Protein AF-A0A7C5RUT9-F1 (afdb_monomer)

Nearest PDB structures (foldseek):
  1d2g-assembly1_A  TM=2.887E-01  e=7.238E-03  Rattus norvegicus
  8rj3-assembly1_H  TM=4.513E-01  e=3.775E-01  Homo sapiens
  4rh8-assembly4_D  TM=3.626E-01  e=2.663E-01  Escherichia coli K-12
  3d6l-assembly1_A  TM=4.581E-01  e=1.140E+00  Campylobacter jejuni
  8y3t-assembly1_B  TM=3.644E-01  e=1.438E+00  Emesvirus zinderi

Mean predicted aligned error: 13.24 Å

pLDDT: mean 73.99, std 18.68, range [24.58, 92.62]

Secondary structure (DSSP, 8-state):
-------------------SSS-------PPPBTEEE---EEEE-TTS-GGGHHHHHHHHHHHHHHHHTTPPPPTT--GGGTEEEE---EEEEETTEEEEE--EEEEHHHHHHHHHHSS-----EE-S-TTTHHHHHHHHHHTT--EEEEEEEEEE--TTS-EEEEEEEEEEE-SSS-EEEEEEEEEEESSS--HHHHHHHHHHHHHHTTPPP-EEEEEEEEEES-HHHHHHHHHHHHTBTTEEEEEEEEEEEEETTEEEEEEEEEEETTS-HHHHHHHHHHHHHHHS-----

Solvent-accessible surface area (backbone atoms only — not comparable to full-atom values): 16988 Å² total; per-residue (Å²): 139,85,87,84,87,85,87,87,88,82,88,90,67,66,72,57,58,34,44,78,72,92,41,63,52,83,87,62,94,64,78,56,35,36,39,36,21,39,46,39,67,50,73,37,51,83,83,53,60,73,90,48,49,64,61,52,50,44,43,55,48,50,40,48,60,31,44,64,63,76,38,72,68,68,83,91,68,65,38,80,82,35,45,78,42,76,44,80,71,44,76,44,86,51,97,82,20,38,35,36,29,38,45,31,36,30,34,41,34,49,47,55,45,22,79,69,68,82,42,80,78,71,76,77,45,74,44,82,38,83,92,53,39,66,52,54,48,53,48,44,56,44,48,67,44,50,31,57,32,56,40,48,75,47,80,44,85,40,98,87,53,51,30,37,42,38,40,44,40,36,33,42,32,47,85,92,59,66,48,69,52,74,51,75,53,76,49,78,35,67,87,59,84,64,59,68,59,56,43,53,55,53,44,54,52,50,54,73,71,68,59,64,66,47,47,44,78,43,79,48,77,46,71,31,64,38,72,71,50,53,52,52,50,51,52,59,52,47,44,23,29,57,28,81,43,65,44,76,79,42,80,43,75,74,53,100,60,31,28,41,39,33,33,41,36,34,26,46,56,82,48,57,70,66,65,52,51,53,47,52,52,54,54,44,64,74,69,36,79,87,82,73,130

Radius of gyration: 23.66 Å; Cα contacts (8 Å, |Δi|>4): 492; chains: 1; bounding box: 76×49×54 Å

Sequence (293 aa):
MERRRIIISLIFCLVFFISGYEVNAYQTKIHPEDVETYEFSLTFPLDFPSQKVLSTASKSILDRALQSIGLSPVKDLDPEDFVQRISIKRRELKPDGIEYTFASSLNMKKLIFFVSTGEKMYSVNVSNCSFVSPIITRVLLEYTVSADVSCYITYIEEISGISTLKLDLSGSLGSKSKSRFRFKKTYYFFSFMPYEQIYADFLSYFESLGYKKIFKVFEQTFELDSYKKVIALLDSLSTKSYFYFVIPFEVLKKDDNSYILKVLLFAFSIIKDEDISDLIQKEIRKFGKSTSE

Foldseek 3Di:
DDDDDDDDADDDEEDEFADDPVGDHDPDLDFAFQKYDYFYKDFDAAPPDPVCPQQVVLLVVLQVLQVSLVHGRDPPDRSVLFWPDKAWPDWDQDPRHIMTTMDIITRSLQSLLCVLPVDGQDDDDAPDDVPLCVLLVVLCVQLRWPWPKDKDWDWDDDPVQKIKIWIWIWTFTDDPDRDIDIDTDMDIDRPDDPNVVVNVVSNVRVVVVVRDRQWDKDKDKAKAQDPVLVNVLLNRLCRGSQFVDKAFPDWDDPDPGIIITIIITIGGPSGDPVSVVVVNVVSNPVGPDPPDD

Structure (mmCIF, N/CA/C/O backbone):
data_AF-A0A7C5RUT9-F1
#
_entry.id   AF-A0A7C5RUT9-F1
#
loop_
_atom_site.group_PDB
_atom_site.id
_atom_site.type_symbol
_atom_site.label_atom_id
_atom_site.label_alt_id
_atom_site.label_comp_id
_atom_site.label_asym_id
_atom_site.label_entity_id
_atom_site.label_seq_id
_atom_site.pdbx_PDB_ins_code
_atom_site.Cartn_x
_atom_site.Cartn_y
_atom_site.Cartn_z
_atom_site.occupancy
_atom_site.B_iso_or_equiv
_atom_site.auth_seq_id
_atom_site.auth_comp_id
_atom_site.auth_asym_id
_atom_site.auth_atom_id
_atom_site.pdbx_PDB_model_num
ATOM 1 N N . MET A 1 1 ? -14.482 16.476 30.462 1.00 32.34 1 MET A N 1
ATOM 2 C CA . MET A 1 1 ? -13.769 15.389 29.755 1.00 32.34 1 MET A CA 1
ATOM 3 C C . MET A 1 1 ? -13.342 15.898 28.387 1.00 32.34 1 MET A C 1
ATOM 5 O O . MET A 1 1 ? -14.158 15.896 27.477 1.00 32.34 1 MET A O 1
ATOM 9 N N . GLU A 1 2 ? -12.100 16.350 28.232 1.00 26.55 2 GLU A N 1
ATOM 10 C CA . GLU A 1 2 ? -11.548 16.691 26.913 1.00 26.55 2 GLU A CA 1
ATOM 11 C C . GLU A 1 2 ? -10.729 15.510 26.377 1.00 26.55 2 GLU A C 1
ATOM 13 O O . GLU A 1 2 ? -9.798 15.049 27.036 1.00 26.55 2 GLU A O 1
ATOM 18 N N . ARG A 1 3 ? -11.051 15.014 25.175 1.00 28.47 3 ARG A N 1
ATOM 19 C CA . ARG A 1 3 ? -10.215 14.033 24.464 1.00 28.47 3 ARG A CA 1
ATOM 20 C C . ARG A 1 3 ? -9.244 14.774 23.543 1.00 28.47 3 ARG A C 1
ATOM 22 O O . ARG A 1 3 ? -9.636 15.192 22.457 1.00 28.47 3 ARG A O 1
ATOM 29 N N . ARG A 1 4 ? -7.971 14.887 23.930 1.00 26.27 4 ARG A N 1
ATOM 30 C CA . ARG A 1 4 ? -6.900 15.309 23.010 1.00 26.27 4 ARG A CA 1
ATOM 31 C C . ARG A 1 4 ? -6.384 14.091 22.238 1.00 26.27 4 ARG A C 1
ATOM 33 O O . ARG A 1 4 ? -5.852 13.165 22.842 1.00 26.27 4 ARG A O 1
ATOM 40 N N . ARG A 1 5 ? -6.550 14.089 20.912 1.00 26.38 5 ARG A N 1
ATOM 41 C CA . ARG A 1 5 ? -5.861 13.161 19.997 1.00 26.38 5 ARG A CA 1
ATOM 42 C C . ARG A 1 5 ? -4.490 13.750 19.652 1.00 26.38 5 ARG A C 1
ATOM 44 O O . ARG A 1 5 ? -4.409 14.937 19.351 1.00 26.38 5 ARG A O 1
ATOM 51 N N . ILE A 1 6 ? -3.443 12.929 19.671 1.00 25.23 6 ILE A N 1
ATOM 52 C CA . ILE A 1 6 ? -2.097 13.274 19.191 1.00 25.23 6 ILE A CA 1
ATOM 53 C C . ILE A 1 6 ? -1.679 12.176 18.208 1.00 25.23 6 ILE A C 1
ATOM 55 O O . ILE A 1 6 ? -1.904 10.999 18.482 1.00 25.23 6 ILE A O 1
ATOM 59 N N . ILE A 1 7 ? -1.113 12.569 17.066 1.00 25.03 7 ILE A N 1
ATOM 60 C CA . ILE A 1 7 ? -0.614 11.680 16.008 1.00 25.03 7 ILE A CA 1
ATOM 61 C C . ILE A 1 7 ? 0.831 12.092 15.719 1.00 25.03 7 ILE A C 1
ATOM 63 O O . ILE A 1 7 ? 1.072 13.258 15.412 1.00 25.03 7 ILE A O 1
ATOM 67 N N . ILE A 1 8 ? 1.774 11.154 15.822 1.00 25.12 8 ILE A N 1
ATOM 68 C CA . ILE A 1 8 ? 3.177 11.290 15.400 1.00 25.12 8 ILE A CA 1
ATOM 69 C C . ILE A 1 8 ? 3.618 9.908 14.899 1.00 25.12 8 ILE A C 1
ATOM 71 O O . ILE A 1 8 ? 3.382 8.932 15.600 1.00 25.12 8 ILE A O 1
ATOM 75 N N . SER A 1 9 ? 4.271 9.832 13.736 1.00 27.62 9 SER A N 1
ATOM 76 C CA . SER A 1 9 ? 4.809 8.588 13.152 1.00 27.62 9 SER A CA 1
ATOM 77 C C . SER A 1 9 ? 6.247 8.804 12.674 1.00 27.62 9 SER A C 1
ATOM 79 O O . SER A 1 9 ? 6.543 9.887 12.162 1.00 27.62 9 SER A O 1
ATOM 81 N N . LEU A 1 10 ? 7.140 7.806 12.805 1.00 26.97 10 LEU A N 1
ATOM 82 C CA . LEU A 1 10 ? 8.514 7.903 12.272 1.00 26.97 10 LEU A CA 1
ATOM 83 C C . LEU A 1 10 ? 9.279 6.551 12.114 1.00 26.97 10 LEU A C 1
ATOM 85 O O . LEU A 1 10 ? 9.727 5.995 13.105 1.00 26.97 10 LEU A O 1
ATOM 89 N N . ILE A 1 11 ? 9.477 6.126 10.849 1.00 32.59 11 ILE A N 1
ATOM 90 C CA . ILE A 1 11 ? 10.692 5.576 10.157 1.00 32.59 11 ILE A CA 1
ATOM 91 C C . ILE A 1 11 ? 11.498 4.361 10.739 1.00 32.59 11 ILE A C 1
ATOM 93 O O . ILE A 1 11 ? 11.652 4.212 11.942 1.00 32.59 11 ILE A O 1
ATOM 97 N N . PHE A 1 12 ? 12.163 3.621 9.817 1.00 25.88 12 PHE A N 1
ATOM 98 C CA . PHE A 1 12 ? 13.297 2.650 9.936 1.00 25.88 12 PHE A CA 1
ATOM 99 C C . PHE A 1 12 ? 12.916 1.153 10.131 1.00 25.88 12 PHE A C 1
ATOM 101 O O . PHE A 1 12 ? 11.893 0.878 10.738 1.00 25.88 12 PHE A O 1
ATOM 108 N N . CYS A 1 13 ? 13.691 0.114 9.740 1.00 24.58 13 CYS A N 1
ATOM 109 C CA . CYS A 1 13 ? 14.681 -0.146 8.657 1.00 24.58 13 CYS A CA 1
ATOM 110 C C . CYS A 1 13 ? 15.451 -1.478 8.916 1.00 24.58 13 CYS A C 1
ATOM 112 O O . CYS A 1 13 ? 15.726 -1.787 10.069 1.00 24.58 13 CYS A O 1
ATOM 114 N N . LEU A 1 14 ? 16.011 -2.085 7.857 1.00 26.00 14 LEU A N 1
ATOM 115 C CA . LEU A 1 14 ? 17.234 -2.941 7.819 1.00 26.00 14 LEU A CA 1
ATOM 116 C C . LEU A 1 14 ? 17.244 -4.412 8.364 1.00 26.00 14 LEU A C 1
ATOM 118 O O . LEU A 1 14 ? 16.875 -4.635 9.505 1.00 26.00 14 LEU A O 1
ATOM 122 N N . VAL A 1 15 ? 17.864 -5.347 7.588 1.00 28.61 15 VAL A N 1
ATOM 123 C CA . VAL A 1 15 ? 18.331 -6.764 7.864 1.00 28.61 15 VAL A CA 1
ATOM 124 C C . VAL A 1 15 ? 17.480 -7.943 7.294 1.00 28.61 15 VAL A C 1
ATOM 126 O O . VAL A 1 15 ? 16.288 -7.940 7.568 1.00 28.61 15 VAL A O 1
ATOM 129 N N . PHE A 1 16 ? 17.955 -9.037 6.621 1.00 30.59 16 PHE A N 1
ATOM 130 C CA . PHE A 1 16 ? 19.137 -9.421 5.756 1.00 30.59 16 PHE A CA 1
ATOM 131 C C . PHE A 1 16 ? 18.900 -10.802 5.001 1.00 30.59 16 PHE A C 1
ATOM 133 O O . PHE A 1 16 ? 18.021 -11.541 5.441 1.00 30.59 16 PHE A O 1
ATOM 140 N N . PHE A 1 17 ? 19.646 -11.202 3.923 1.00 31.64 17 PHE A N 1
ATOM 141 C CA . PHE A 1 17 ? 19.526 -12.522 3.212 1.00 31.64 17 PHE A CA 1
ATOM 142 C C . PHE A 1 17 ? 20.334 -13.711 3.830 1.00 31.64 17 PHE A C 1
ATOM 144 O O . PHE A 1 17 ? 20.909 -13.601 4.908 1.00 31.64 17 PHE A O 1
ATOM 151 N N . ILE A 1 18 ? 20.399 -14.911 3.238 1.00 32.28 18 ILE A N 1
ATOM 152 C CA . ILE A 1 18 ? 21.235 -14.989 2.043 1.00 32.28 18 ILE A CA 1
ATOM 153 C C . ILE A 1 18 ? 20.609 -15.800 0.814 1.00 32.28 18 ILE A C 1
ATOM 155 O O . ILE A 1 18 ? 20.181 -15.159 -0.132 1.00 32.28 18 ILE A O 1
ATOM 159 N N . SER A 1 19 ? 20.417 -17.130 0.764 1.00 27.83 19 SER A N 1
ATOM 160 C CA . SER A 1 19 ? 20.204 -18.058 -0.421 1.00 27.83 19 SER A CA 1
ATOM 161 C C . SER A 1 19 ? 19.720 -17.660 -1.833 1.00 27.83 19 SER A C 1
ATOM 163 O O . SER A 1 19 ? 18.935 -16.750 -2.066 1.00 27.83 19 SER A O 1
ATOM 165 N N . GLY A 1 20 ? 20.291 -18.388 -2.810 1.00 24.62 20 GLY A N 1
ATOM 166 C CA . GLY A 1 20 ? 20.328 -18.119 -4.253 1.00 24.62 20 GLY A CA 1
ATOM 167 C C . GLY A 1 20 ? 21.768 -17.760 -4.648 1.00 24.62 20 GLY A C 1
ATOM 168 O O . GLY A 1 20 ? 22.182 -16.641 -4.361 1.00 24.62 20 GLY A O 1
ATOM 169 N N . TYR A 1 21 ? 22.519 -18.693 -5.264 1.00 35.88 21 TYR A N 1
ATOM 170 C CA . TYR A 1 21 ? 23.919 -19.038 -4.881 1.00 35.88 21 TYR A CA 1
ATOM 171 C C . TYR A 1 21 ? 23.967 -19.673 -3.468 1.00 35.88 21 TYR A C 1
ATOM 173 O O . TYR A 1 21 ? 22.926 -19.717 -2.815 1.00 35.88 21 TYR A O 1
ATOM 181 N N . GLU A 1 22 ? 25.135 -20.136 -2.979 1.00 26.50 22 GLU A N 1
ATOM 182 C CA . GLU A 1 22 ? 25.301 -20.632 -1.578 1.00 26.50 22 GLU A CA 1
ATOM 183 C C . GLU A 1 22 ? 25.616 -19.565 -0.515 1.00 26.50 22 GLU A C 1
ATOM 185 O O . GLU A 1 22 ? 25.978 -19.758 0.636 1.00 26.50 22 GLU A O 1
ATOM 190 N N . VAL A 1 23 ? 25.288 -18.364 -0.878 1.00 33.94 23 VAL A N 1
ATOM 191 C CA . VAL A 1 23 ? 24.304 -17.576 -0.152 1.00 33.94 23 VAL A CA 1
ATOM 192 C C . VAL A 1 23 ? 23.259 -18.531 0.600 1.00 33.94 23 VAL A C 1
ATOM 194 O O . VAL A 1 23 ? 22.845 -19.543 0.049 1.00 33.94 23 VAL A O 1
ATOM 197 N N . ASN A 1 24 ? 22.827 -18.310 1.871 1.00 27.38 24 ASN A N 1
ATOM 198 C CA . ASN A 1 24 ? 22.015 -19.242 2.739 1.00 27.38 24 ASN A CA 1
ATOM 199 C C . ASN A 1 24 ? 20.800 -18.574 3.473 1.00 27.38 24 ASN A C 1
ATOM 201 O O . ASN A 1 24 ? 20.993 -17.865 4.453 1.00 27.38 24 ASN A O 1
ATOM 205 N N . ALA A 1 25 ? 19.544 -18.734 3.023 1.00 32.62 25 ALA A N 1
ATOM 206 C CA . ALA A 1 25 ? 18.362 -18.101 3.636 1.00 32.62 25 ALA A CA 1
ATOM 207 C C . ALA A 1 25 ? 17.379 -19.153 4.137 1.00 32.62 25 ALA A C 1
ATOM 209 O O . ALA A 1 25 ? 16.844 -19.964 3.379 1.00 32.62 25 ALA A O 1
ATOM 210 N N . TYR A 1 26 ? 17.091 -19.066 5.428 1.00 29.56 26 TYR A N 1
ATOM 211 C CA . TYR A 1 26 ? 15.950 -19.719 6.037 1.00 29.56 26 TYR A CA 1
ATOM 212 C C . TYR A 1 26 ? 14.670 -19.110 5.454 1.00 29.56 26 TYR A C 1
ATOM 214 O O . TYR A 1 26 ? 14.340 -17.962 5.759 1.00 29.56 26 TYR A O 1
ATOM 222 N N . GLN A 1 27 ? 13.928 -19.877 4.648 1.00 33.00 27 GLN A N 1
ATOM 223 C CA . GLN A 1 27 ? 12.564 -19.523 4.243 1.00 33.00 27 GLN A CA 1
ATOM 224 C C . GLN A 1 27 ? 11.608 -19.637 5.440 1.00 33.00 27 GLN A C 1
ATOM 226 O O . GLN A 1 27 ? 10.801 -20.554 5.561 1.00 33.00 27 GLN A O 1
ATOM 231 N N . THR A 1 28 ? 11.692 -18.659 6.335 1.00 35.38 28 THR A N 1
ATOM 232 C CA . THR A 1 28 ? 10.517 -18.213 7.087 1.00 35.38 28 THR A CA 1
ATOM 233 C C . THR A 1 28 ? 9.640 -17.376 6.150 1.00 35.38 28 THR A C 1
ATOM 235 O O . THR A 1 28 ? 10.153 -16.787 5.198 1.00 35.38 28 THR A O 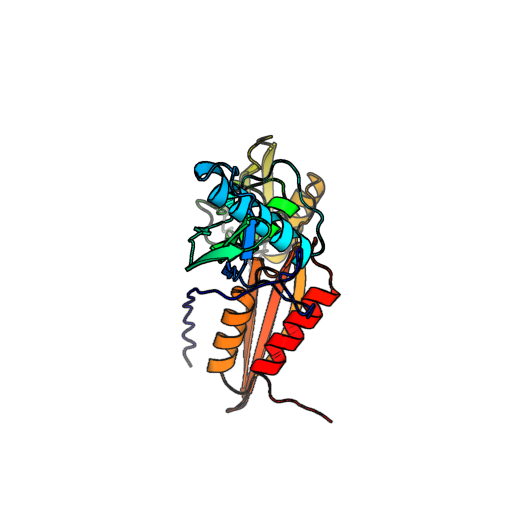1
ATOM 238 N N . LYS A 1 29 ? 8.324 -17.284 6.400 1.00 46.50 29 LYS A N 1
ATOM 239 C CA . LYS A 1 29 ? 7.508 -16.221 5.783 1.00 46.50 29 LYS A CA 1
ATOM 240 C C . LYS A 1 29 ? 8.054 -14.874 6.271 1.00 46.50 29 LYS A C 1
ATOM 242 O O . LYS A 1 29 ? 7.802 -14.469 7.410 1.00 46.50 29 LYS A O 1
ATOM 247 N N . ILE A 1 30 ? 8.844 -14.208 5.432 1.00 52.16 30 ILE A N 1
ATOM 248 C CA . ILE A 1 30 ? 9.327 -12.854 5.693 1.00 52.16 30 ILE A CA 1
ATOM 249 C C . ILE A 1 30 ? 8.241 -11.896 5.213 1.00 52.16 30 ILE A C 1
ATOM 251 O O . ILE A 1 30 ? 7.895 -11.869 4.037 1.00 52.16 30 ILE A O 1
ATOM 255 N N . HIS A 1 31 ? 7.683 -11.129 6.145 1.00 63.94 31 HIS A N 1
ATOM 256 C CA . HIS A 1 31 ? 6.771 -10.042 5.817 1.00 63.94 31 HIS A CA 1
ATOM 257 C C . HIS A 1 31 ? 7.607 -8.771 5.621 1.00 63.94 31 HIS A C 1
ATOM 259 O O . HIS A 1 31 ? 8.320 -8.406 6.560 1.00 63.94 31 HIS A O 1
ATOM 265 N N . PRO A 1 32 ? 7.541 -8.092 4.464 1.00 64.00 32 PRO A N 1
ATOM 266 C CA . PRO A 1 32 ? 8.399 -6.947 4.198 1.00 64.00 32 PRO A CA 1
ATOM 267 C C . PRO A 1 32 ? 7.991 -5.724 5.033 1.00 64.00 32 PRO A C 1
ATOM 269 O O . PRO A 1 32 ? 6.834 -5.291 5.019 1.00 64.00 32 PRO A O 1
ATOM 272 N N . GLU A 1 33 ? 8.957 -5.131 5.730 1.00 70.12 33 GLU A N 1
ATOM 273 C CA . GLU A 1 33 ? 8.856 -3.785 6.316 1.00 70.12 33 GLU A CA 1
ATOM 274 C C . GLU A 1 33 ? 8.936 -2.719 5.201 1.00 70.12 33 GLU A C 1
ATOM 276 O O . GLU A 1 33 ? 9.349 -3.021 4.082 1.00 70.12 33 GLU A O 1
ATOM 281 N N . ASP A 1 34 ? 8.554 -1.468 5.467 1.00 64.44 34 ASP A N 1
ATOM 282 C CA . ASP A 1 34 ? 8.577 -0.358 4.490 1.00 64.44 34 ASP A CA 1
ATOM 283 C C . ASP A 1 34 ? 9.958 -0.126 3.863 1.00 64.44 34 ASP A C 1
ATOM 285 O O . ASP A 1 34 ? 10.067 0.197 2.676 1.00 64.44 34 ASP A O 1
ATOM 289 N N . VAL A 1 35 ? 11.013 -0.320 4.661 1.00 64.81 35 VAL A N 1
ATOM 290 C CA . VAL A 1 35 ? 12.409 -0.326 4.216 1.00 64.81 35 VAL A CA 1
ATOM 291 C C . VAL A 1 35 ? 13.090 -1.605 4.704 1.00 64.81 35 VAL A C 1
ATOM 293 O O . VAL A 1 35 ? 13.680 -1.650 5.787 1.00 64.81 35 VAL A O 1
ATOM 296 N N . GLU A 1 36 ? 13.012 -2.650 3.887 1.00 71.25 36 GLU A N 1
ATOM 297 C CA . GLU A 1 36 ? 13.695 -3.929 4.105 1.00 71.25 36 GLU A CA 1
ATOM 298 C C . GLU A 1 36 ? 15.082 -3.916 3.433 1.00 71.25 36 GLU A C 1
ATOM 300 O O . GLU A 1 36 ? 15.295 -3.195 2.448 1.00 71.25 36 GLU A O 1
ATOM 305 N N . THR A 1 37 ? 16.081 -4.616 3.998 1.00 77.62 37 THR A N 1
ATOM 306 C CA . THR A 1 37 ? 17.480 -4.435 3.564 1.00 77.62 37 THR A CA 1
ATOM 307 C C . THR A 1 37 ? 18.397 -5.667 3.644 1.00 77.62 37 THR A C 1
ATOM 309 O O . THR A 1 37 ? 18.149 -6.617 4.369 1.00 77.62 37 THR A O 1
ATOM 312 N N . TYR A 1 38 ? 19.542 -5.517 2.956 1.00 78.19 38 TYR A N 1
ATOM 313 C CA . TYR A 1 38 ? 20.308 -6.492 2.168 1.00 78.19 38 TYR A CA 1
ATOM 314 C C . TYR A 1 38 ? 20.977 -7.708 2.843 1.00 78.19 38 TYR A C 1
ATOM 316 O O . TYR A 1 38 ? 20.380 -8.768 2.892 1.00 78.19 38 TYR A O 1
ATOM 324 N N . GLU A 1 39 ? 22.256 -7.617 3.261 1.00 82.69 39 GLU A N 1
ATOM 325 C CA . GLU A 1 39 ? 22.993 -8.773 3.835 1.00 82.69 39 GLU A CA 1
ATOM 326 C C . GLU A 1 39 ? 23.371 -9.831 2.794 1.00 82.69 39 GLU A C 1
ATOM 328 O O . GLU A 1 39 ? 22.875 -10.952 2.883 1.00 82.69 39 GLU A O 1
ATOM 333 N N . PHE A 1 40 ? 24.180 -9.491 1.781 1.00 82.44 40 PHE A N 1
ATOM 334 C CA . PHE A 1 40 ? 24.404 -10.403 0.663 1.00 82.44 40 PHE A CA 1
ATOM 335 C C . PHE A 1 40 ? 25.781 -10.457 0.052 1.00 82.44 40 PHE A C 1
ATOM 337 O O . PHE A 1 40 ? 26.330 -9.431 -0.318 1.00 82.44 40 PHE A O 1
ATOM 344 N N . SER A 1 41 ? 26.259 -11.677 -0.166 1.00 86.00 41 SER A N 1
ATOM 345 C CA . SER A 1 41 ? 27.396 -11.980 -1.021 1.00 86.00 41 SER A CA 1
ATOM 346 C C . SER A 1 41 ? 26.951 -12.206 -2.465 1.00 86.00 41 SER A C 1
ATOM 348 O O . SER A 1 41 ? 25.951 -12.876 -2.715 1.00 86.00 41 SER A O 1
ATOM 350 N N . LEU A 1 42 ? 27.723 -11.695 -3.422 1.00 86.94 42 LEU A N 1
ATOM 351 C CA . LEU A 1 42 ? 27.736 -12.179 -4.805 1.00 86.94 42 LEU A CA 1
ATOM 352 C C . LEU A 1 42 ? 29.185 -12.434 -5.215 1.00 86.94 42 LEU A C 1
ATOM 354 O O . LEU A 1 42 ? 30.051 -11.588 -4.980 1.00 86.94 42 LEU A O 1
ATOM 358 N N . THR A 1 43 ? 29.432 -13.578 -5.849 1.00 90.56 43 THR A N 1
ATOM 359 C CA . THR A 1 43 ? 30.742 -13.930 -6.407 1.00 90.56 43 THR A CA 1
ATOM 360 C C . THR A 1 43 ? 30.770 -13.588 -7.888 1.00 90.56 43 THR A C 1
ATOM 362 O O . THR A 1 43 ? 29.927 -14.055 -8.655 1.00 90.56 43 THR A O 1
ATOM 365 N N . PHE A 1 44 ? 31.739 -12.767 -8.283 1.00 89.31 44 PHE A N 1
ATOM 366 C CA . PHE A 1 44 ? 31.948 -12.329 -9.659 1.00 89.31 44 PHE A CA 1
ATOM 367 C C . PHE A 1 44 ? 33.277 -12.881 -10.196 1.00 89.31 44 PHE A C 1
ATOM 369 O O . PHE A 1 44 ? 34.264 -12.848 -9.458 1.00 89.31 44 PHE A O 1
ATOM 376 N N . PRO A 1 45 ? 33.349 -13.322 -11.464 1.00 90.94 45 PRO A N 1
ATOM 377 C CA . PRO A 1 45 ? 34.608 -13.684 -12.116 1.00 90.94 45 PRO A CA 1
ATOM 378 C C . PRO A 1 45 ? 35.686 -12.591 -12.013 1.00 90.94 45 PRO A C 1
ATOM 380 O O . PRO A 1 45 ? 35.374 -11.404 -11.904 1.00 90.94 45 PRO A O 1
ATOM 383 N N . LEU A 1 46 ? 36.965 -12.977 -12.068 1.00 86.88 46 LEU A N 1
ATOM 384 C CA . LEU A 1 46 ? 38.099 -12.044 -11.941 1.00 86.88 46 LEU A CA 1
ATOM 385 C C . LEU A 1 46 ? 38.157 -10.982 -13.052 1.00 86.88 46 LEU A C 1
ATOM 387 O O . LEU A 1 46 ? 38.666 -9.886 -12.826 1.00 86.88 46 LEU A O 1
ATOM 391 N N . ASP A 1 47 ? 37.630 -11.304 -14.230 1.00 90.38 47 ASP A N 1
ATOM 392 C CA . ASP A 1 47 ? 37.505 -10.439 -15.404 1.00 90.38 47 ASP A CA 1
ATOM 393 C C . ASP A 1 47 ? 36.196 -9.623 -15.426 1.00 90.38 47 ASP A C 1
ATOM 395 O O . ASP A 1 47 ? 35.969 -8.829 -16.343 1.00 90.38 47 ASP A O 1
ATOM 399 N N . PHE A 1 48 ? 35.327 -9.775 -14.418 1.00 88.19 48 PHE A N 1
ATOM 400 C CA . PHE A 1 48 ? 34.049 -9.073 -14.378 1.00 88.19 48 PHE A CA 1
ATOM 401 C C . PHE A 1 48 ? 34.242 -7.546 -14.246 1.00 88.19 48 PHE A C 1
ATOM 403 O O . PHE A 1 48 ? 34.929 -7.089 -13.326 1.00 88.19 48 PHE A O 1
ATOM 410 N N . PRO A 1 49 ? 33.605 -6.715 -15.100 1.00 89.31 49 PRO A N 1
ATOM 411 C CA . PRO A 1 49 ? 33.797 -5.266 -15.066 1.00 89.31 49 PRO A CA 1
ATOM 412 C C . PRO A 1 49 ? 33.380 -4.649 -13.726 1.00 89.31 49 PRO A C 1
ATOM 414 O O . PRO A 1 49 ? 32.205 -4.688 -13.351 1.00 89.31 49 PRO A O 1
ATOM 417 N N . SER A 1 50 ? 34.323 -4.017 -13.024 1.00 82.81 50 SER A N 1
ATOM 418 C CA . SER A 1 50 ? 34.104 -3.451 -11.685 1.00 82.81 50 SER A CA 1
ATOM 419 C C . SER A 1 50 ? 32.965 -2.424 -11.648 1.00 82.81 50 SER A C 1
ATOM 421 O O . SER A 1 50 ? 32.173 -2.417 -10.706 1.00 82.81 50 SER A O 1
ATOM 423 N N . GLN A 1 51 ? 32.794 -1.631 -12.711 1.00 87.00 51 GLN A N 1
ATOM 424 C CA . GLN A 1 51 ? 31.693 -0.673 -12.847 1.00 87.00 51 GLN A CA 1
ATOM 425 C C . GLN A 1 51 ? 30.297 -1.322 -12.950 1.00 87.00 51 GLN A C 1
ATOM 427 O O . GLN A 1 51 ? 29.296 -0.640 -12.755 1.00 87.00 51 GLN A O 1
ATOM 432 N N . LYS A 1 52 ? 30.202 -2.631 -13.232 1.00 89.44 52 LYS A N 1
ATOM 433 C CA . LYS A 1 52 ? 28.932 -3.382 -13.282 1.00 89.44 52 LYS A CA 1
ATOM 434 C C . LYS A 1 52 ? 28.580 -4.087 -11.968 1.00 89.44 52 LYS A C 1
ATOM 436 O O . LYS A 1 52 ? 27.481 -4.627 -11.854 1.00 89.44 52 LYS A O 1
ATOM 441 N N . VAL A 1 53 ? 29.481 -4.107 -10.981 1.00 86.62 53 VAL A N 1
ATOM 442 C CA . VAL A 1 53 ? 29.283 -4.847 -9.720 1.00 86.62 53 VAL A CA 1
ATOM 443 C C . VAL A 1 53 ? 28.075 -4.307 -8.951 1.00 86.62 53 VAL A C 1
ATOM 445 O O . VAL A 1 53 ? 27.186 -5.076 -8.594 1.00 86.62 53 VAL A O 1
ATOM 448 N N . LEU A 1 54 ? 27.990 -2.984 -8.764 1.00 86.50 54 LEU A N 1
ATOM 449 C CA . LEU A 1 54 ? 26.884 -2.359 -8.027 1.00 86.50 54 LEU A CA 1
ATOM 450 C C . LEU A 1 54 ? 25.541 -2.477 -8.758 1.00 86.50 54 LEU A C 1
ATOM 452 O O . LEU A 1 54 ? 24.552 -2.815 -8.121 1.00 86.50 54 LEU A O 1
ATOM 456 N N . SER A 1 55 ? 25.485 -2.273 -10.078 1.00 87.62 55 SER A N 1
ATOM 457 C CA . SER A 1 55 ? 24.226 -2.395 -10.832 1.00 87.62 55 SER A CA 1
ATOM 458 C C . SER A 1 55 ? 23.715 -3.840 -10.893 1.00 87.62 55 SER A C 1
ATOM 460 O O . SER A 1 55 ? 22.513 -4.074 -10.765 1.00 87.62 55 SER A O 1
ATOM 462 N N . THR A 1 56 ? 24.616 -4.823 -10.991 1.00 89.38 56 THR A N 1
ATOM 463 C CA . THR A 1 56 ? 24.257 -6.250 -10.896 1.00 89.38 56 THR A CA 1
ATOM 464 C C . THR A 1 56 ? 23.755 -6.603 -9.495 1.00 89.38 56 THR A C 1
ATOM 466 O O . THR A 1 56 ? 22.758 -7.311 -9.360 1.00 89.38 56 THR A O 1
ATOM 469 N N . ALA A 1 57 ? 24.395 -6.067 -8.451 1.00 86.38 57 ALA A N 1
ATOM 470 C CA . ALA A 1 57 ? 23.966 -6.252 -7.071 1.00 86.38 57 ALA A CA 1
ATOM 471 C C . ALA A 1 57 ? 22.583 -5.626 -6.809 1.00 86.38 57 ALA A C 1
ATOM 473 O O . ALA A 1 57 ? 21.707 -6.313 -6.285 1.00 86.38 57 ALA A O 1
ATOM 474 N N . SER A 1 58 ? 22.345 -4.385 -7.253 1.00 87.81 58 SER A N 1
ATOM 475 C CA . SER A 1 58 ? 21.043 -3.704 -7.161 1.00 87.81 58 SER A CA 1
ATOM 476 C C . SER A 1 58 ? 19.931 -4.463 -7.891 1.00 87.81 58 SER A C 1
ATOM 478 O O . SER A 1 58 ? 18.822 -4.576 -7.371 1.00 87.81 58 SER A O 1
ATOM 480 N N . LYS A 1 59 ? 20.217 -5.043 -9.065 1.00 89.12 59 LYS A N 1
ATOM 481 C CA . LYS A 1 59 ? 19.253 -5.903 -9.763 1.00 89.12 59 LYS A CA 1
ATOM 482 C C . LYS A 1 59 ? 18.984 -7.204 -9.002 1.00 89.12 59 LYS A C 1
ATOM 484 O O . LYS A 1 59 ? 17.826 -7.566 -8.826 1.00 89.12 59 LYS A O 1
ATOM 489 N N . SER A 1 60 ? 20.028 -7.878 -8.510 1.00 87.69 60 SER A N 1
ATOM 490 C CA . SER A 1 60 ? 19.865 -9.137 -7.773 1.00 87.69 60 SER A CA 1
ATOM 491 C C . SER A 1 60 ? 18.999 -8.968 -6.527 1.00 87.69 60 SER A C 1
ATOM 493 O O . SER A 1 60 ? 18.188 -9.848 -6.244 1.00 87.69 60 SER A O 1
ATOM 495 N N . ILE A 1 61 ? 19.115 -7.843 -5.804 1.00 86.94 61 ILE A N 1
ATOM 496 C CA . ILE A 1 61 ? 18.190 -7.590 -4.698 1.00 86.94 61 ILE A CA 1
ATOM 497 C C . ILE A 1 61 ? 16.763 -7.312 -5.178 1.00 86.94 61 ILE A C 1
ATOM 499 O O . ILE A 1 61 ? 15.822 -7.862 -4.612 1.00 86.94 61 ILE A O 1
ATOM 503 N N . LEU A 1 62 ? 16.570 -6.529 -6.238 1.00 88.50 62 LEU A N 1
ATOM 504 C CA . LEU A 1 62 ? 15.225 -6.272 -6.753 1.00 88.50 62 LEU A CA 1
ATOM 505 C C . LEU A 1 62 ? 14.487 -7.572 -7.126 1.00 88.50 62 LEU A C 1
ATOM 507 O O . LEU A 1 62 ? 13.327 -7.749 -6.761 1.00 88.50 62 LEU A O 1
ATOM 511 N N . ASP A 1 63 ? 15.183 -8.517 -7.762 1.00 86.69 63 ASP A N 1
ATOM 512 C CA . ASP A 1 63 ? 14.626 -9.827 -8.118 1.00 86.69 63 ASP A CA 1
ATOM 513 C C . ASP A 1 63 ? 14.208 -10.648 -6.876 1.00 86.69 63 ASP A C 1
ATOM 515 O O . ASP A 1 63 ? 13.190 -11.339 -6.900 1.00 86.69 63 ASP A O 1
ATOM 519 N N . ARG A 1 64 ? 14.947 -10.546 -5.761 1.00 83.06 64 ARG A N 1
ATOM 520 C CA . ARG A 1 64 ? 14.642 -11.240 -4.489 1.00 83.06 64 ARG A CA 1
ATOM 521 C C . ARG A 1 64 ? 13.509 -10.578 -3.712 1.00 83.06 64 ARG A C 1
ATOM 523 O O . ARG A 1 64 ? 12.685 -11.272 -3.125 1.00 83.06 64 ARG A O 1
ATOM 530 N N . ALA A 1 65 ? 13.453 -9.251 -3.745 1.00 84.62 65 ALA A N 1
ATOM 531 C CA . ALA A 1 65 ? 12.366 -8.452 -3.194 1.00 84.62 65 ALA A CA 1
ATOM 532 C C . ALA A 1 65 ? 11.020 -8.768 -3.877 1.00 84.62 65 ALA A C 1
ATOM 534 O O . ALA A 1 65 ? 9.980 -8.768 -3.229 1.00 84.62 65 ALA A O 1
ATOM 535 N N . LEU A 1 66 ? 11.030 -9.112 -5.170 1.00 86.06 66 LEU A N 1
ATOM 536 C CA . LEU A 1 66 ? 9.851 -9.649 -5.860 1.00 86.06 66 LEU A CA 1
ATOM 537 C C . LEU A 1 66 ? 9.514 -11.080 -5.413 1.00 86.06 66 LEU A C 1
ATOM 539 O O . LEU A 1 66 ? 8.348 -11.400 -5.188 1.00 86.06 66 LEU A O 1
ATOM 543 N N . GLN A 1 67 ? 10.522 -11.937 -5.239 1.00 84.38 67 GLN A N 1
ATOM 544 C CA . GLN A 1 67 ? 10.315 -13.321 -4.803 1.00 84.38 67 GLN A CA 1
ATOM 545 C C . GLN A 1 67 ? 9.756 -13.426 -3.375 1.00 84.38 67 GLN A C 1
ATOM 547 O O . GLN A 1 67 ? 8.924 -14.299 -3.130 1.00 84.38 67 GLN A O 1
ATOM 552 N N . SER A 1 68 ? 10.145 -12.542 -2.445 1.00 79.50 68 SER A N 1
ATOM 553 C CA . SER A 1 68 ? 9.632 -12.559 -1.061 1.00 79.50 68 SER A CA 1
ATOM 554 C C . SER A 1 68 ? 8.127 -12.280 -0.975 1.00 79.50 68 SER A C 1
ATOM 556 O O . SER A 1 68 ? 7.455 -12.820 -0.100 1.00 79.50 68 SER A O 1
ATOM 558 N N . ILE A 1 69 ? 7.581 -11.526 -1.935 1.00 78.75 69 ILE A N 1
ATOM 559 C CA . ILE A 1 69 ? 6.140 -11.263 -2.096 1.00 78.75 69 ILE A CA 1
ATOM 560 C C . ILE A 1 69 ? 5.451 -12.229 -3.076 1.00 78.75 69 ILE A C 1
ATOM 562 O O . ILE A 1 69 ? 4.329 -11.982 -3.514 1.00 78.75 69 ILE A O 1
ATOM 566 N N . GLY A 1 70 ? 6.110 -13.339 -3.430 1.00 77.81 70 GLY A N 1
ATOM 567 C CA . GLY A 1 70 ? 5.553 -14.391 -4.283 1.00 77.81 70 GLY A CA 1
ATOM 568 C C . GLY A 1 70 ? 5.472 -14.047 -5.773 1.00 77.81 70 GLY A C 1
ATOM 569 O O . GLY A 1 70 ? 4.744 -14.718 -6.507 1.00 77.81 70 GLY A O 1
ATOM 570 N N . LEU A 1 71 ? 6.198 -13.024 -6.235 1.00 81.00 71 LEU A N 1
ATOM 571 C CA . LEU A 1 71 ? 6.210 -12.587 -7.630 1.00 81.00 71 LEU A CA 1
ATOM 572 C C . LEU A 1 71 ? 7.459 -13.059 -8.377 1.00 81.00 71 LEU A C 1
ATOM 574 O O . LEU A 1 71 ? 8.546 -13.220 -7.826 1.00 81.00 71 LEU A O 1
ATOM 578 N N . SER A 1 72 ? 7.294 -13.266 -9.683 1.00 79.50 72 SER A N 1
ATOM 579 C CA . SER A 1 72 ? 8.417 -13.534 -10.583 1.00 79.50 72 SER A CA 1
ATOM 580 C C . SER A 1 72 ? 9.207 -12.249 -10.873 1.00 79.50 72 SER A C 1
ATOM 582 O O . SER A 1 72 ? 8.604 -11.174 -10.903 1.00 79.50 72 SER A O 1
ATOM 584 N N . PRO A 1 73 ? 10.520 -12.343 -11.163 1.00 75.81 73 PRO A N 1
ATOM 585 C CA . PRO A 1 73 ? 11.317 -11.220 -11.650 1.00 75.81 73 PRO A CA 1
ATOM 586 C C . PRO A 1 73 ? 10.657 -10.512 -12.839 1.00 75.81 73 PRO A C 1
ATOM 588 O O . PRO A 1 73 ? 10.394 -11.122 -13.880 1.00 75.81 73 PRO A O 1
ATOM 591 N N . VAL A 1 74 ? 10.390 -9.215 -12.687 1.00 73.19 74 VAL A N 1
ATOM 592 C CA . VAL A 1 74 ? 9.776 -8.385 -13.727 1.00 73.19 74 VAL A CA 1
ATOM 593 C C . VAL A 1 74 ? 10.887 -7.812 -14.601 1.00 73.19 74 VAL A C 1
ATOM 595 O O . VAL A 1 74 ? 11.804 -7.150 -14.115 1.00 73.19 74 VAL A O 1
ATOM 598 N N . LYS A 1 75 ? 10.818 -8.072 -15.910 1.00 64.94 75 LYS A N 1
ATOM 599 C CA . LYS A 1 75 ? 11.736 -7.456 -16.875 1.00 64.94 75 LYS A CA 1
ATOM 600 C C . LYS A 1 75 ? 11.493 -5.943 -16.915 1.00 64.94 75 LYS A C 1
ATOM 602 O O . LYS A 1 75 ? 10.360 -5.494 -16.784 1.00 64.94 75 LYS A O 1
ATOM 607 N N . ASP A 1 76 ? 12.571 -5.190 -17.102 1.00 69.81 76 ASP A N 1
ATOM 608 C CA . ASP A 1 76 ? 12.564 -3.736 -17.311 1.00 69.81 76 ASP A CA 1
ATOM 609 C C . ASP A 1 76 ? 12.158 -2.870 -16.097 1.00 69.81 76 ASP A C 1
ATOM 611 O O . ASP A 1 76 ? 11.829 -1.694 -16.254 1.00 69.81 76 ASP A O 1
ATOM 615 N N . LEU A 1 77 ? 12.254 -3.404 -14.870 1.00 80.25 77 LEU A N 1
ATOM 616 C CA . LEU A 1 77 ? 12.356 -2.560 -13.674 1.00 80.25 77 LEU A CA 1
ATOM 617 C C . LEU A 1 77 ? 13.761 -1.954 -13.552 1.00 80.25 77 LEU A C 1
ATOM 619 O O . LEU A 1 77 ? 14.760 -2.672 -13.634 1.00 80.25 77 LEU A O 1
ATOM 623 N N . ASP A 1 78 ? 13.826 -0.655 -13.265 1.00 84.56 78 ASP A N 1
ATOM 624 C CA . ASP A 1 78 ? 15.061 0.028 -12.884 1.00 84.56 78 ASP A CA 1
ATOM 625 C C . ASP A 1 78 ? 15.305 -0.118 -11.366 1.00 84.56 78 ASP A C 1
ATOM 627 O O . ASP A 1 78 ? 14.469 0.328 -10.572 1.00 84.56 78 ASP A O 1
ATOM 631 N N . PRO A 1 79 ? 16.421 -0.724 -10.916 1.00 84.31 79 PRO A N 1
ATOM 632 C CA . PRO A 1 79 ? 16.741 -0.806 -9.496 1.00 84.31 79 PRO A CA 1
ATOM 633 C C . PRO A 1 79 ? 16.897 0.552 -8.805 1.00 84.31 79 PRO A C 1
ATOM 635 O O . PRO A 1 79 ? 16.611 0.631 -7.610 1.00 84.31 79 PRO A O 1
ATOM 638 N N . GLU A 1 80 ? 17.298 1.614 -9.513 1.00 83.69 80 GLU A N 1
ATOM 639 C CA . GLU A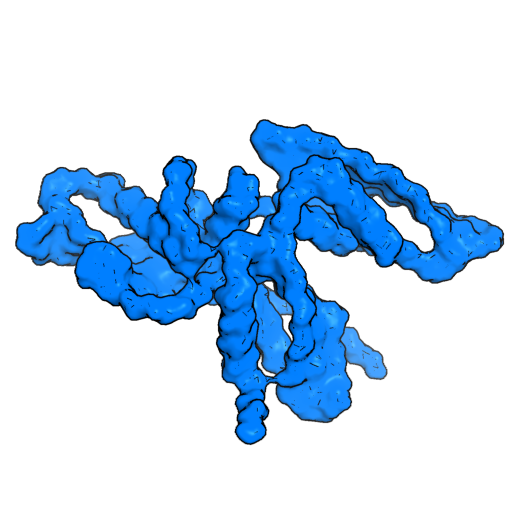 1 80 ? 17.479 2.953 -8.926 1.00 83.69 80 GLU A CA 1
ATOM 640 C C . GLU A 1 80 ? 16.158 3.560 -8.421 1.00 83.69 80 GLU A C 1
ATOM 642 O O . GLU A 1 80 ? 16.154 4.392 -7.513 1.00 83.69 80 GLU A O 1
ATOM 647 N N . ASP A 1 81 ? 15.011 3.091 -8.925 1.00 82.06 81 ASP A N 1
ATOM 648 C CA . ASP A 1 81 ? 13.703 3.509 -8.422 1.00 82.06 81 ASP A CA 1
ATOM 649 C C . ASP A 1 81 ? 13.366 2.939 -7.034 1.00 82.06 81 ASP A C 1
ATOM 651 O O . ASP A 1 81 ? 12.528 3.514 -6.335 1.00 82.06 81 ASP A O 1
ATOM 655 N N . PHE A 1 82 ? 13.979 1.833 -6.609 1.00 85.56 82 PHE A N 1
ATOM 656 C CA . PHE A 1 82 ? 13.556 1.096 -5.406 1.00 85.56 82 PHE A CA 1
ATOM 657 C C . PHE A 1 82 ? 14.683 0.910 -4.388 1.00 85.56 82 PHE A C 1
ATOM 659 O O . PHE A 1 82 ? 14.430 0.972 -3.182 1.00 85.56 82 PHE A O 1
ATOM 666 N N . VAL A 1 83 ? 15.919 0.721 -4.857 1.00 85.00 83 VAL A N 1
ATOM 667 C CA . VAL A 1 83 ? 17.126 0.575 -4.037 1.00 85.00 83 VAL A CA 1
ATOM 668 C C . VAL A 1 83 ? 17.578 1.957 -3.561 1.00 85.00 83 VAL A C 1
ATOM 670 O O . VAL A 1 83 ? 18.247 2.701 -4.268 1.00 85.00 83 VAL A O 1
ATOM 673 N N . GLN A 1 84 ? 17.221 2.302 -2.325 1.00 83.19 84 GLN A N 1
ATOM 674 C CA . GLN A 1 84 ? 17.552 3.585 -1.695 1.00 83.19 84 GLN A CA 1
ATOM 675 C C . GLN A 1 84 ? 19.047 3.741 -1.388 1.00 83.19 84 GLN A C 1
ATOM 677 O O . GLN A 1 84 ? 19.561 4.856 -1.314 1.00 83.19 84 GLN A O 1
ATOM 682 N N . ARG A 1 85 ? 19.743 2.629 -1.139 1.00 84.38 85 ARG A N 1
ATOM 683 C CA . ARG A 1 85 ? 21.183 2.600 -0.873 1.00 84.38 85 ARG A CA 1
ATOM 684 C C . ARG A 1 85 ? 21.731 1.252 -1.294 1.00 84.38 85 ARG A C 1
ATOM 686 O O . ARG A 1 85 ? 21.081 0.247 -1.040 1.00 84.38 85 ARG A O 1
ATOM 693 N N . ILE A 1 86 ? 22.951 1.228 -1.821 1.00 86.25 86 ILE A N 1
ATOM 694 C CA . ILE A 1 86 ? 23.787 0.028 -1.891 1.00 86.25 86 ILE A CA 1
ATOM 695 C C . ILE A 1 86 ? 25.243 0.388 -1.561 1.00 86.25 86 ILE A C 1
ATOM 697 O O . ILE A 1 86 ? 25.690 1.508 -1.799 1.00 86.25 86 ILE A O 1
ATOM 701 N N . SER A 1 87 ? 25.972 -0.528 -0.930 1.00 85.69 87 SER A N 1
ATOM 702 C CA . SER A 1 87 ? 27.347 -0.345 -0.461 1.00 85.69 87 SER A CA 1
ATOM 703 C C . SER A 1 87 ? 28.031 -1.698 -0.307 1.00 85.69 87 SER A C 1
ATOM 705 O O . SER A 1 87 ? 27.373 -2.679 0.031 1.00 85.69 87 SER A O 1
ATOM 707 N N . ILE A 1 88 ? 29.341 -1.749 -0.547 1.00 89.50 88 ILE A N 1
ATOM 708 C CA . ILE A 1 88 ? 30.166 -2.937 -0.300 1.00 89.50 88 ILE A CA 1
ATOM 709 C C . ILE A 1 88 ? 30.634 -2.894 1.160 1.00 89.50 88 ILE A C 1
ATOM 711 O O . ILE A 1 88 ? 31.202 -1.895 1.599 1.00 89.50 88 ILE A O 1
ATOM 715 N N . LYS A 1 89 ? 30.400 -3.978 1.900 1.00 87.75 89 LYS A N 1
ATOM 716 C CA . LYS A 1 89 ? 30.862 -4.204 3.277 1.00 87.75 89 LYS A CA 1
ATOM 717 C C . LYS A 1 89 ? 32.172 -4.977 3.331 1.00 87.75 89 LYS A C 1
ATOM 719 O O . LYS A 1 89 ? 33.043 -4.643 4.128 1.00 87.75 89 LYS A O 1
ATOM 724 N N . ARG A 1 90 ? 32.314 -5.999 2.483 1.00 88.12 90 ARG A N 1
ATOM 725 C CA . ARG A 1 90 ? 33.486 -6.884 2.419 1.00 88.12 90 ARG A CA 1
ATOM 726 C C . ARG A 1 90 ? 33.773 -7.252 0.970 1.00 88.12 90 ARG A C 1
ATOM 728 O O . ARG A 1 90 ? 32.861 -7.338 0.152 1.00 88.12 90 ARG A O 1
ATOM 735 N N . ARG A 1 91 ? 35.048 -7.484 0.673 1.00 91.88 91 ARG A N 1
ATOM 736 C CA . ARG A 1 91 ? 35.534 -8.049 -0.586 1.00 91.88 91 ARG A CA 1
ATOM 737 C C . ARG A 1 91 ? 36.524 -9.154 -0.243 1.00 91.88 91 ARG A C 1
ATOM 739 O O . ARG A 1 91 ? 37.425 -8.915 0.557 1.00 91.88 91 ARG A O 1
ATOM 746 N N . GLU A 1 92 ? 36.372 -10.326 -0.839 1.00 92.25 92 GLU A N 1
ATOM 747 C CA . GLU A 1 92 ? 37.213 -11.493 -0.575 1.00 92.25 92 GLU A CA 1
ATOM 748 C C . GLU A 1 92 ? 37.548 -12.230 -1.873 1.00 92.25 92 GLU A C 1
ATOM 750 O O . GLU A 1 92 ? 36.719 -12.323 -2.775 1.00 92.25 92 GLU A O 1
ATOM 755 N N . LEU A 1 93 ? 38.775 -12.738 -1.986 1.00 92.19 93 LEU A N 1
ATOM 756 C CA . LEU A 1 93 ? 39.181 -13.574 -3.111 1.00 92.19 93 LEU A CA 1
ATOM 757 C C . LEU A 1 93 ? 38.809 -15.033 -2.811 1.00 92.19 93 LEU A C 1
ATOM 759 O O . LEU A 1 93 ? 39.210 -15.576 -1.782 1.00 92.19 93 LEU A O 1
ATOM 763 N N . LYS A 1 94 ? 38.060 -15.659 -3.716 1.00 89.50 94 LYS A N 1
ATOM 764 C CA . LYS A 1 94 ? 37.652 -17.069 -3.694 1.00 89.50 94 LYS A CA 1
ATOM 765 C C . LYS A 1 94 ? 38.240 -17.794 -4.918 1.00 89.50 94 LYS A C 1
ATOM 767 O O . LYS A 1 94 ? 38.655 -17.124 -5.864 1.00 89.50 94 LYS A O 1
ATOM 772 N N . PRO A 1 95 ? 38.252 -19.140 -4.949 1.00 86.69 95 PRO A N 1
ATOM 773 C CA . PRO A 1 95 ? 38.690 -19.894 -6.128 1.00 86.69 95 PRO A CA 1
ATOM 774 C C . PRO A 1 95 ? 37.934 -19.510 -7.411 1.00 86.69 95 PRO A C 1
ATOM 776 O O . PRO A 1 95 ? 38.547 -19.375 -8.465 1.00 86.69 95 PRO A O 1
ATOM 779 N N . ASP A 1 96 ? 36.627 -19.254 -7.297 1.00 85.69 96 ASP A N 1
ATOM 780 C CA . ASP A 1 96 ? 35.734 -18.981 -8.433 1.00 85.69 96 ASP A CA 1
ATOM 781 C C . ASP A 1 96 ? 35.619 -17.487 -8.801 1.00 85.69 96 ASP A C 1
ATOM 783 O O . ASP A 1 96 ? 34.825 -17.115 -9.667 1.00 85.69 96 ASP A O 1
ATOM 787 N N . GLY A 1 97 ? 36.376 -16.604 -8.135 1.00 91.25 97 GLY A N 1
ATOM 788 C CA . GLY A 1 97 ? 36.346 -15.163 -8.392 1.00 91.25 97 GLY A CA 1
ATOM 789 C C . GLY A 1 97 ? 36.444 -14.298 -7.137 1.00 91.25 97 GLY A C 1
ATOM 790 O O . GLY A 1 97 ? 37.025 -14.680 -6.127 1.00 91.25 97 GLY A O 1
ATOM 791 N N . ILE A 1 98 ? 35.880 -13.094 -7.192 1.00 90.69 98 ILE A N 1
ATOM 792 C CA . ILE A 1 98 ? 35.829 -12.161 -6.066 1.00 90.69 98 ILE A CA 1
ATOM 793 C C . ILE A 1 98 ? 34.415 -12.161 -5.490 1.00 90.69 98 ILE A C 1
ATOM 795 O O . ILE A 1 98 ? 33.457 -11.778 -6.163 1.00 90.69 98 ILE A O 1
ATOM 799 N N . GLU A 1 99 ? 34.298 -12.538 -4.222 1.00 91.88 99 GLU A N 1
ATOM 800 C CA . GLU A 1 99 ? 33.082 -12.377 -3.437 1.00 91.88 99 GLU A CA 1
ATOM 801 C C . GLU A 1 99 ? 32.987 -10.939 -2.908 1.00 91.88 99 GLU A C 1
ATOM 803 O O . GLU A 1 99 ? 33.937 -10.405 -2.328 1.00 91.88 99 GLU A O 1
ATOM 808 N N . TYR A 1 100 ? 31.829 -10.311 -3.092 1.00 85.62 100 TYR A N 1
ATOM 809 C CA . TYR A 1 100 ? 31.491 -9.013 -2.514 1.00 85.62 100 TYR A CA 1
ATOM 810 C C . TYR A 1 100 ? 30.289 -9.167 -1.594 1.00 85.62 100 TYR A C 1
ATOM 812 O O . TYR A 1 100 ? 29.204 -9.492 -2.073 1.00 85.62 100 TYR A O 1
ATOM 820 N N . THR A 1 101 ? 30.460 -8.876 -0.304 1.00 85.62 101 THR A N 1
ATOM 821 C CA . THR A 1 101 ? 29.341 -8.713 0.631 1.00 85.62 101 THR A CA 1
ATOM 822 C C . THR A 1 101 ? 28.845 -7.269 0.559 1.00 85.62 101 THR A C 1
ATOM 824 O O . THR A 1 101 ? 29.641 -6.338 0.699 1.00 85.62 101 THR A O 1
ATOM 827 N N . PHE A 1 102 ? 27.551 -7.073 0.326 1.00 85.31 102 PHE A N 1
ATOM 828 C CA . PHE A 1 102 ? 26.893 -5.779 0.155 1.00 85.31 102 PHE A CA 1
ATOM 829 C C . PHE A 1 102 ? 26.245 -5.282 1.456 1.00 85.31 102 PHE A C 1
ATOM 831 O O . PHE A 1 102 ? 26.745 -5.562 2.527 1.00 85.31 102 PHE A O 1
ATOM 838 N N . ALA A 1 103 ? 25.178 -4.489 1.362 1.00 82.75 103 ALA A N 1
ATOM 839 C CA . ALA A 1 103 ? 24.855 -3.365 2.242 1.00 82.75 103 ALA A CA 1
ATOM 840 C C . ALA A 1 103 ? 23.813 -2.524 1.515 1.00 82.75 103 ALA A C 1
ATOM 842 O O . ALA A 1 103 ? 24.194 -1.517 0.934 1.00 82.75 103 ALA A O 1
ATOM 843 N N . SER A 1 104 ? 22.546 -2.957 1.448 1.00 84.00 104 SER A N 1
ATOM 844 C CA . SER A 1 104 ? 21.569 -2.406 0.495 1.00 84.00 104 SER A CA 1
ATOM 845 C C . SER A 1 104 ? 20.169 -2.234 1.065 1.00 84.00 104 SER A C 1
ATOM 847 O O . SER A 1 104 ? 19.603 -3.231 1.484 1.00 84.00 104 SER A O 1
ATOM 849 N N . SER A 1 105 ? 19.570 -1.044 1.017 1.00 84.00 105 SER A N 1
ATOM 850 C CA . SER A 1 105 ? 18.184 -0.811 1.455 1.00 84.00 105 SER A CA 1
ATOM 851 C C . SER A 1 105 ? 17.219 -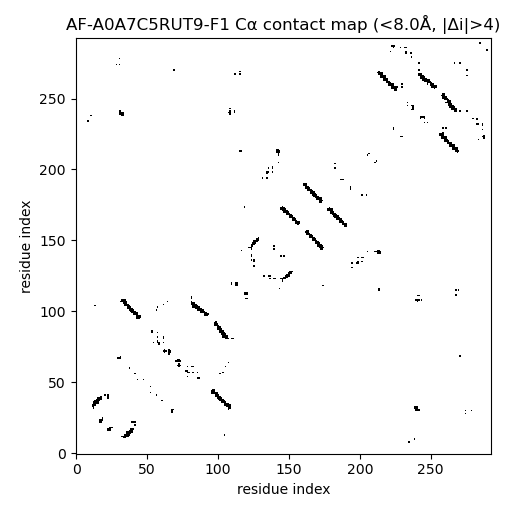0.609 0.293 1.00 84.00 105 SER A C 1
ATOM 853 O O . SER A 1 105 ? 17.567 0.061 -0.677 1.00 84.00 105 SER A O 1
ATOM 855 N N . LEU A 1 106 ? 16.013 -1.178 0.388 1.00 86.12 106 LEU A N 1
ATOM 856 C CA . LEU A 1 106 ? 14.995 -1.134 -0.663 1.00 86.12 106 LEU A CA 1
ATOM 857 C C . LEU A 1 106 ? 13.636 -0.725 -0.079 1.00 86.12 106 LEU A C 1
ATOM 859 O O . LEU A 1 106 ? 13.250 -1.174 0.998 1.00 86.12 106 LEU A O 1
ATOM 863 N N . ASN A 1 107 ? 12.904 0.133 -0.792 1.00 85.00 107 ASN A N 1
ATOM 864 C CA . ASN A 1 107 ? 11.556 0.539 -0.397 1.00 85.00 107 ASN A CA 1
ATOM 865 C C . ASN A 1 107 ? 10.518 -0.465 -0.926 1.00 85.00 107 ASN A C 1
ATOM 867 O O . ASN A 1 107 ? 10.097 -0.395 -2.085 1.00 85.00 107 ASN A O 1
ATOM 871 N N . MET A 1 108 ? 10.128 -1.410 -0.072 1.00 85.44 108 MET A N 1
ATOM 872 C CA . MET A 1 108 ? 9.253 -2.521 -0.450 1.00 85.44 108 MET A CA 1
ATOM 873 C C . MET A 1 108 ? 7.819 -2.057 -0.724 1.00 85.44 108 MET A C 1
ATOM 875 O O . MET A 1 108 ? 7.209 -2.503 -1.693 1.00 85.44 108 MET A O 1
ATOM 879 N N . LYS A 1 109 ? 7.304 -1.079 0.029 1.00 83.94 109 LYS A N 1
ATOM 880 C CA . LYS A 1 109 ? 5.976 -0.485 -0.194 1.00 83.94 109 LYS A CA 1
ATOM 881 C C . LYS A 1 109 ? 5.874 0.177 -1.576 1.00 83.94 109 LYS A C 1
ATOM 883 O O . LYS A 1 109 ? 4.886 -0.024 -2.282 1.00 83.94 109 LYS A O 1
ATOM 888 N N . LYS A 1 110 ? 6.919 0.897 -2.008 1.00 81.19 110 LYS A N 1
ATOM 889 C CA . LYS A 1 110 ? 7.028 1.486 -3.358 1.00 81.19 110 LYS A CA 1
ATOM 890 C C . LYS A 1 110 ? 7.127 0.405 -4.440 1.00 81.19 110 LYS A C 1
ATOM 892 O O . LYS A 1 110 ? 6.531 0.578 -5.502 1.00 81.19 110 LYS A O 1
ATOM 897 N N . LEU A 1 111 ? 7.842 -0.695 -4.182 1.00 85.44 111 LEU A N 1
ATOM 898 C CA . LEU A 1 111 ? 7.938 -1.821 -5.116 1.00 85.44 111 LEU A CA 1
ATOM 899 C C . LEU A 1 111 ? 6.586 -2.519 -5.306 1.00 85.44 111 LEU A C 1
ATOM 901 O O . LEU A 1 111 ? 6.135 -2.636 -6.443 1.00 85.44 111 LEU A O 1
ATOM 905 N N . ILE A 1 112 ? 5.918 -2.918 -4.215 1.00 84.38 112 ILE A N 1
ATOM 906 C CA . ILE A 1 112 ? 4.600 -3.577 -4.251 1.00 84.38 112 ILE A CA 1
ATOM 907 C C . ILE A 1 112 ? 3.571 -2.673 -4.944 1.00 84.38 112 ILE A C 1
ATOM 909 O O . ILE A 1 112 ? 2.809 -3.147 -5.791 1.00 84.38 112 ILE A O 1
ATOM 913 N N . PHE A 1 113 ? 3.591 -1.365 -4.660 1.00 79.62 113 PHE A N 1
ATOM 914 C CA . PHE A 1 113 ? 2.768 -0.387 -5.373 1.00 79.62 113 PHE A CA 1
ATOM 915 C C . PHE A 1 113 ? 3.040 -0.408 -6.881 1.00 79.62 113 PHE A C 1
ATOM 917 O O . PHE A 1 113 ? 2.098 -0.538 -7.666 1.00 79.62 113 PHE A O 1
ATOM 924 N N . PHE A 1 114 ? 4.308 -0.329 -7.297 1.00 80.19 114 PHE A N 1
ATOM 925 C CA . PHE A 1 114 ? 4.664 -0.295 -8.715 1.00 80.19 114 PHE A CA 1
ATOM 926 C C . PHE A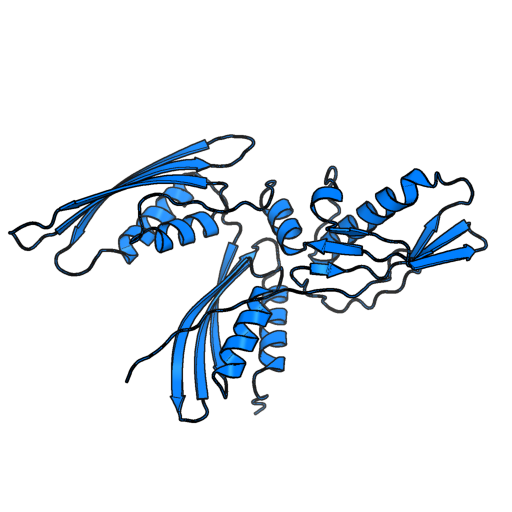 1 114 ? 4.255 -1.572 -9.449 1.00 80.19 114 PHE A C 1
ATOM 928 O O . PHE A 1 114 ? 3.657 -1.486 -10.516 1.00 80.19 114 PHE A O 1
ATOM 935 N N . VAL A 1 115 ? 4.505 -2.760 -8.894 1.00 81.56 115 VAL A N 1
ATOM 936 C CA . VAL A 1 115 ? 4.106 -4.015 -9.563 1.00 81.56 115 VAL A CA 1
ATOM 937 C C . VAL A 1 115 ? 2.592 -4.244 -9.565 1.00 81.56 115 VAL A C 1
ATOM 939 O O . VAL A 1 115 ? 2.090 -4.938 -10.444 1.00 81.56 115 VAL A O 1
ATOM 942 N N . SER A 1 116 ? 1.854 -3.623 -8.638 1.00 77.44 116 SER A N 1
ATOM 943 C CA . SER A 1 116 ? 0.384 -3.659 -8.619 1.00 77.44 116 SER A CA 1
ATOM 944 C C . SER A 1 116 ? -0.266 -2.713 -9.640 1.00 77.44 116 SER A C 1
ATOM 946 O O . SER A 1 116 ? -1.398 -2.957 -10.052 1.00 77.44 116 SER A O 1
ATOM 948 N N . THR A 1 117 ? 0.417 -1.630 -10.033 1.00 70.62 117 THR A N 1
ATOM 949 C CA . THR A 1 117 ? -0.170 -0.512 -10.812 1.00 70.62 117 THR A CA 1
ATOM 950 C C . THR A 1 117 ? 0.494 -0.251 -12.165 1.00 70.62 117 THR A C 1
ATOM 952 O O . THR A 1 117 ? -0.141 0.286 -13.070 1.00 70.62 117 THR A O 1
ATOM 955 N N . GLY A 1 118 ? 1.778 -0.583 -12.312 1.00 70.81 118 GLY A N 1
ATOM 956 C CA . GLY A 1 118 ? 2.653 -0.065 -13.368 1.00 70.81 118 GLY A CA 1
ATOM 957 C C . GLY A 1 118 ? 3.057 1.409 -13.190 1.00 70.81 118 GLY A C 1
ATOM 958 O O . GLY A 1 118 ? 3.648 1.987 -14.108 1.00 70.81 118 GLY A O 1
ATOM 959 N N . GLU A 1 119 ? 2.737 2.028 -12.047 1.00 66.75 119 GLU A N 1
ATOM 960 C CA . GLU A 1 119 ? 2.955 3.446 -11.742 1.00 66.75 119 GLU A CA 1
ATOM 961 C C . GLU A 1 119 ? 3.941 3.633 -10.574 1.00 66.75 119 GLU A C 1
ATOM 963 O O . GLU A 1 119 ? 4.056 2.799 -9.677 1.00 66.75 119 GLU A O 1
ATOM 968 N N . LYS A 1 120 ? 4.673 4.755 -10.547 1.00 65.62 120 LYS A N 1
ATOM 969 C CA . LYS A 1 120 ? 5.471 5.118 -9.361 1.00 65.62 120 LYS A CA 1
ATOM 970 C C . LYS A 1 120 ? 4.520 5.501 -8.216 1.00 65.62 120 LYS A C 1
ATOM 972 O O . LYS A 1 120 ? 3.396 5.907 -8.455 1.00 65.62 120 LYS A O 1
ATOM 977 N N . MET A 1 121 ? 4.944 5.369 -6.962 1.00 61.62 121 MET A N 1
ATOM 978 C CA . MET A 1 121 ? 4.107 5.743 -5.814 1.00 61.62 121 MET A CA 1
ATOM 979 C C . MET A 1 121 ? 3.939 7.276 -5.760 1.00 61.62 121 MET A C 1
ATOM 981 O O . MET A 1 121 ? 4.932 7.987 -5.598 1.00 61.62 121 MET A O 1
ATOM 985 N N . TYR A 1 122 ? 2.709 7.782 -5.912 1.00 56.91 122 TYR A N 1
ATOM 986 C CA . TYR A 1 122 ? 2.394 9.222 -5.952 1.00 56.91 122 TYR A CA 1
ATOM 987 C C . TYR A 1 122 ? 1.599 9.703 -4.727 1.00 56.91 122 TYR A C 1
ATOM 989 O O . TYR A 1 122 ? 0.946 8.925 -4.033 1.00 56.91 122 TYR A O 1
ATOM 997 N N . SER A 1 123 ? 1.631 11.017 -4.490 1.00 53.03 123 SER A N 1
ATOM 998 C CA . SER A 1 123 ? 0.792 11.725 -3.516 1.00 53.03 123 SER A CA 1
ATOM 999 C C . SER A 1 123 ? -0.571 12.090 -4.113 1.00 53.03 123 SER A C 1
ATOM 1001 O O . SER A 1 123 ? -0.619 12.735 -5.162 1.00 53.03 123 SER A O 1
ATOM 1003 N N . VAL A 1 124 ? -1.669 11.770 -3.422 1.00 55.47 124 VAL A N 1
ATOM 1004 C CA . VAL A 1 124 ? -3.001 12.304 -3.756 1.00 55.47 124 VAL A CA 1
ATOM 1005 C C . VAL A 1 124 ? -3.095 13.753 -3.281 1.00 55.47 124 VAL A C 1
ATOM 1007 O O . VAL A 1 124 ? -2.945 14.020 -2.090 1.00 55.47 124 VAL A O 1
ATOM 1010 N N . ASN A 1 125 ? -3.383 14.676 -4.201 1.00 55.47 125 ASN A N 1
ATOM 1011 C CA . ASN A 1 125 ? -3.603 16.089 -3.896 1.00 55.47 125 ASN A CA 1
ATOM 1012 C C . ASN A 1 125 ? -5.058 16.461 -4.215 1.00 55.47 125 ASN A C 1
ATOM 1014 O O . ASN A 1 125 ? -5.448 16.552 -5.379 1.00 55.47 125 ASN A O 1
ATOM 1018 N N . VAL A 1 126 ? -5.861 16.691 -3.171 1.00 58.38 126 VAL A N 1
ATOM 1019 C CA . VAL A 1 126 ? -7.238 17.200 -3.291 1.00 58.38 126 VAL A CA 1
ATOM 1020 C C . VAL A 1 126 ? -7.262 18.666 -2.878 1.00 58.38 126 VAL A C 1
ATOM 1022 O O . VAL A 1 126 ? -7.110 18.995 -1.700 1.00 58.38 126 VAL A O 1
ATOM 1025 N N . SER A 1 127 ? -7.478 19.551 -3.846 1.00 58.00 127 SER A N 1
ATOM 1026 C CA . SER A 1 127 ? -7.618 20.988 -3.596 1.00 58.00 127 SER A CA 1
ATOM 1027 C C . SER A 1 127 ? -9.048 21.365 -3.167 1.00 58.00 127 SER A C 1
ATOM 1029 O O . SER A 1 127 ? -10.017 20.687 -3.502 1.00 58.00 127 SER A O 1
ATOM 1031 N N . ASN A 1 128 ? -9.183 22.470 -2.426 1.00 58.97 128 ASN A N 1
ATOM 1032 C CA . ASN A 1 128 ? -10.418 23.254 -2.237 1.00 58.97 128 ASN A CA 1
ATOM 1033 C C . ASN A 1 128 ? -11.647 22.608 -1.546 1.00 58.97 128 ASN A C 1
ATOM 1035 O O . ASN A 1 128 ? -12.694 23.249 -1.492 1.00 58.97 128 ASN A O 1
ATOM 1039 N N . CYS A 1 129 ? -11.556 21.403 -0.966 1.00 64.50 129 CYS A N 1
ATOM 1040 C CA . CYS A 1 129 ? -12.742 20.673 -0.472 1.00 64.50 129 CYS A CA 1
ATOM 1041 C C . CYS A 1 129 ? -12.600 20.002 0.907 1.00 64.50 129 CYS A C 1
ATOM 1043 O O . CYS A 1 129 ? -12.922 18.825 1.068 1.00 64.50 129 CYS A O 1
ATOM 1045 N N . SER A 1 130 ? -12.149 20.747 1.918 1.00 64.69 130 SER A N 1
ATOM 1046 C CA . SER A 1 130 ? -11.847 20.265 3.283 1.00 64.69 130 SER A CA 1
ATOM 1047 C C . SER A 1 130 ? -12.844 19.257 3.888 1.00 64.69 130 SER A C 1
ATOM 1049 O O . SER A 1 130 ? -12.408 18.250 4.440 1.00 64.69 130 SER A O 1
ATOM 1051 N N . PHE A 1 131 ? -14.157 19.477 3.764 1.00 68.00 131 PHE A N 1
ATOM 1052 C CA . PHE A 1 131 ? -15.186 18.645 4.415 1.00 68.00 131 PHE A CA 1
ATOM 1053 C C . PHE A 1 131 ? -15.428 17.266 3.775 1.00 68.00 131 PHE A C 1
ATOM 1055 O O . PHE A 1 131 ? -15.795 16.329 4.477 1.00 68.00 131 PHE A O 1
ATOM 1062 N N . VAL A 1 132 ? -15.222 17.117 2.463 1.00 69.44 132 VAL A N 1
ATOM 1063 C CA . VAL A 1 132 ? -15.410 15.836 1.737 1.00 69.44 132 VAL A CA 1
ATOM 1064 C C . VAL A 1 132 ? -14.100 15.259 1.201 1.00 69.44 132 VAL A C 1
ATOM 1066 O O . VAL A 1 132 ? -14.066 14.105 0.781 1.00 69.44 132 VAL A O 1
ATOM 1069 N N . SER A 1 133 ? -13.002 16.018 1.273 1.00 66.94 133 SER A N 1
ATOM 1070 C CA . SER A 1 133 ? -11.656 15.573 0.904 1.00 66.94 133 SER A CA 1
ATOM 1071 C C . SER A 1 133 ? -11.255 14.234 1.546 1.00 66.94 133 SER A C 1
ATOM 1073 O O . SER A 1 133 ? -10.724 13.404 0.813 1.00 66.94 133 SER A O 1
ATOM 1075 N N . PRO A 1 134 ? -11.567 13.919 2.824 1.00 67.56 134 PRO A N 1
ATOM 1076 C CA . PRO A 1 134 ? -11.261 12.599 3.389 1.00 67.56 134 PRO A CA 1
ATOM 1077 C C . PRO A 1 134 ? -11.974 11.437 2.677 1.00 67.56 134 PRO A C 1
ATOM 1079 O O . PRO A 1 134 ? -11.380 10.381 2.478 1.00 67.56 134 PRO A O 1
ATOM 1082 N N . ILE A 1 135 ? -13.226 11.639 2.253 1.00 73.44 135 ILE A N 1
ATOM 1083 C CA . ILE A 1 135 ? -14.039 10.640 1.537 1.00 73.44 135 ILE A CA 1
ATOM 1084 C C . ILE A 1 135 ? -13.512 10.455 0.114 1.00 73.44 135 ILE A C 1
ATOM 1086 O O . ILE A 1 135 ? -13.281 9.331 -0.325 1.00 73.44 135 ILE A O 1
ATOM 1090 N N . ILE A 1 136 ? -13.268 11.571 -0.576 1.00 73.81 136 ILE A N 1
ATOM 1091 C CA . ILE A 1 136 ? -12.696 11.602 -1.927 1.00 73.81 136 ILE A CA 1
ATOM 1092 C C . ILE A 1 136 ? -11.326 10.920 -1.929 1.00 73.81 136 ILE A C 1
ATOM 1094 O O . ILE A 1 136 ? -11.077 10.038 -2.745 1.00 73.81 136 ILE A O 1
ATOM 1098 N N . THR A 1 137 ? -10.465 11.285 -0.978 1.00 71.62 137 THR A N 1
ATOM 1099 C CA . THR A 1 137 ? -9.131 10.706 -0.806 1.00 71.62 137 THR A CA 1
ATOM 1100 C C . THR A 1 137 ? -9.236 9.207 -0.552 1.00 71.62 137 THR A C 1
ATOM 1102 O O . THR A 1 137 ? -8.613 8.451 -1.283 1.00 71.62 137 THR A O 1
ATOM 1105 N N . ARG A 1 138 ? -10.076 8.747 0.388 1.00 73.69 138 ARG A N 1
ATOM 1106 C CA . ARG A 1 138 ? -10.278 7.309 0.640 1.00 73.69 138 ARG A CA 1
ATOM 1107 C C . ARG A 1 138 ? -10.618 6.536 -0.640 1.00 73.69 138 ARG A C 1
ATOM 1109 O O . ARG A 1 138 ? -9.937 5.564 -0.946 1.00 73.69 138 ARG A O 1
ATOM 1116 N N . VAL A 1 139 ? -11.614 6.986 -1.405 1.00 75.69 139 VAL A N 1
ATOM 1117 C CA . VAL A 1 139 ? -12.018 6.313 -2.653 1.00 75.69 139 VAL A CA 1
ATOM 1118 C C . VAL A 1 139 ? -10.896 6.349 -3.699 1.00 75.69 139 VAL A C 1
ATOM 1120 O O . VAL A 1 139 ? -10.595 5.325 -4.301 1.00 75.69 139 VAL A O 1
ATOM 1123 N N . LEU A 1 140 ? -10.223 7.487 -3.897 1.00 73.25 140 LEU A N 1
ATOM 1124 C CA . LEU A 1 140 ? -9.112 7.593 -4.857 1.00 73.25 140 LEU A CA 1
ATOM 1125 C C . LEU A 1 140 ? -7.915 6.709 -4.485 1.00 73.25 140 LEU A C 1
ATOM 1127 O O . LEU A 1 140 ? -7.237 6.195 -5.375 1.00 73.25 140 LEU A O 1
ATOM 1131 N N . LEU A 1 141 ? -7.669 6.521 -3.186 1.00 68.88 141 LEU A N 1
ATOM 1132 C CA . LEU A 1 141 ? -6.657 5.598 -2.689 1.00 68.88 141 LEU A CA 1
ATOM 1133 C C . LEU A 1 141 ? -7.067 4.143 -2.944 1.00 68.88 141 LEU A C 1
ATOM 1135 O O . LEU A 1 141 ? -6.220 3.381 -3.388 1.00 68.88 141 LEU A O 1
ATOM 1139 N N . GLU A 1 142 ? -8.340 3.761 -2.773 1.00 70.06 142 GLU A N 1
ATOM 1140 C CA . GLU A 1 142 ? -8.840 2.404 -3.088 1.00 70.06 142 GLU A CA 1
ATOM 1141 C C . GLU A 1 142 ? -8.611 1.991 -4.564 1.00 70.06 142 GLU A C 1
ATOM 1143 O O . GLU A 1 142 ? -8.390 0.808 -4.843 1.00 70.06 142 GLU A O 1
ATOM 1148 N N . TYR A 1 143 ? -8.567 2.958 -5.493 1.00 66.62 143 TYR A N 1
ATOM 1149 C CA . TYR A 1 143 ? -8.231 2.745 -6.915 1.00 66.62 143 TYR A CA 1
ATOM 1150 C C . TYR A 1 143 ? -6.797 3.154 -7.308 1.00 66.62 143 TYR A C 1
ATOM 1152 O O . TYR A 1 143 ? -6.439 3.044 -8.479 1.00 66.62 143 TYR A O 1
ATOM 1160 N N . THR A 1 144 ? -5.977 3.619 -6.355 1.00 54.09 144 THR A N 1
ATOM 1161 C CA . THR A 1 144 ? -4.580 4.082 -6.536 1.00 54.09 144 THR A CA 1
ATOM 1162 C C . THR A 1 144 ? -4.317 4.858 -7.801 1.00 54.09 144 THR A C 1
ATOM 1164 O O . THR A 1 144 ? -3.460 4.500 -8.613 1.00 54.09 144 THR A O 1
ATOM 1167 N N . VAL A 1 145 ? -5.054 5.940 -7.973 1.00 55.12 145 VAL A N 1
ATOM 1168 C CA . VAL A 1 145 ? -4.867 6.743 -9.162 1.00 55.12 145 VAL A CA 1
ATOM 1169 C C . VAL A 1 145 ? -4.035 7.967 -8.844 1.00 55.12 145 VAL A C 1
ATOM 1171 O O . VAL A 1 145 ? -4.348 8.723 -7.925 1.00 55.12 145 VAL A O 1
ATOM 1174 N N . SER A 1 146 ? -2.989 8.174 -9.644 1.00 51.47 146 SER A N 1
ATOM 1175 C CA . SER A 1 146 ? -2.288 9.450 -9.761 1.00 51.47 146 SER A CA 1
ATOM 1176 C C . SER A 1 146 ? -3.304 10.538 -10.093 1.00 51.47 146 SER A C 1
ATOM 1178 O O . SER A 1 146 ? -3.685 10.673 -11.255 1.00 51.47 146 SER A O 1
ATOM 1180 N N . ALA A 1 147 ? -3.786 11.248 -9.073 1.00 55.25 147 ALA A N 1
ATOM 1181 C CA . ALA A 1 147 ? -4.932 12.138 -9.167 1.00 55.25 147 ALA A CA 1
ATOM 1182 C C . ALA A 1 147 ? -4.575 13.535 -8.646 1.00 55.25 147 ALA A C 1
ATOM 1184 O O . ALA A 1 147 ? -4.469 13.765 -7.440 1.00 55.25 147 ALA A O 1
ATOM 1185 N N . ASP A 1 148 ? -4.416 14.467 -9.585 1.00 60.47 148 ASP A N 1
ATOM 1186 C CA . ASP A 1 148 ? -4.525 15.899 -9.315 1.00 60.47 148 ASP A CA 1
ATOM 1187 C C . ASP A 1 148 ? -6.010 16.263 -9.408 1.00 60.47 148 ASP A C 1
ATOM 1189 O O . ASP A 1 148 ? -6.605 16.172 -10.490 1.00 60.47 148 ASP A O 1
ATOM 1193 N N . VAL A 1 149 ? -6.629 16.566 -8.263 1.00 65.12 149 VAL A N 1
ATOM 1194 C CA . VAL A 1 149 ? -8.080 16.746 -8.158 1.00 65.12 149 VAL A CA 1
ATOM 1195 C C . VAL A 1 149 ? -8.423 18.201 -7.875 1.00 65.12 149 VAL A C 1
ATOM 1197 O O . VAL A 1 149 ? -8.232 18.728 -6.773 1.00 65.12 149 VAL A O 1
ATOM 1200 N N . SER A 1 150 ? -9.026 18.822 -8.887 1.00 72.19 150 SER A N 1
ATOM 1201 C CA . SER A 1 150 ? -9.777 20.064 -8.753 1.00 72.19 150 SER A CA 1
ATOM 1202 C C . SER A 1 150 ? -11.185 19.732 -8.273 1.00 72.19 150 SER A C 1
ATOM 1204 O O . SER A 1 150 ? -11.974 19.117 -9.000 1.00 72.19 150 SER A O 1
ATOM 1206 N N . CYS A 1 151 ? -11.494 20.131 -7.042 1.00 75.94 151 CYS A N 1
ATOM 1207 C CA . CYS A 1 151 ? -12.814 19.972 -6.451 1.00 75.94 151 CYS A CA 1
ATOM 1208 C C . CYS A 1 151 ? -13.495 21.330 -6.259 1.00 75.94 151 CYS A C 1
ATOM 1210 O O . CYS A 1 151 ? -12.881 22.288 -5.789 1.00 75.94 151 CYS A O 1
ATOM 1212 N N . TYR A 1 152 ? -14.780 21.392 -6.605 1.00 79.25 152 TYR A N 1
ATOM 1213 C CA . TYR A 1 152 ? -15.640 22.548 -6.393 1.00 79.25 152 TYR A CA 1
ATOM 1214 C C . TYR A 1 152 ? -16.900 22.122 -5.641 1.00 79.25 152 TYR A C 1
ATOM 1216 O O . TYR A 1 152 ? -17.612 21.202 -6.052 1.00 79.25 152 TYR A O 1
ATOM 1224 N N . ILE A 1 153 ? -17.175 22.823 -4.542 1.00 72.88 153 ILE A N 1
ATOM 1225 C CA . ILE A 1 153 ? -18.367 22.645 -3.715 1.00 72.88 153 ILE A CA 1
ATOM 1226 C C . ILE A 1 153 ? -19.212 23.909 -3.777 1.00 72.88 153 ILE A C 1
ATOM 1228 O O . ILE A 1 153 ? -18.703 25.022 -3.654 1.00 72.88 153 ILE A O 1
ATOM 1232 N N . THR A 1 154 ? -20.523 23.733 -3.895 1.00 79.19 154 THR A N 1
ATOM 1233 C CA . THR A 1 154 ? -21.495 24.776 -3.564 1.00 79.19 154 THR A CA 1
ATOM 1234 C C . THR A 1 154 ? -22.449 24.217 -2.520 1.00 79.19 154 THR A C 1
ATOM 1236 O O . THR A 1 154 ? -23.235 23.317 -2.817 1.00 79.19 154 THR A O 1
ATOM 1239 N N . TYR A 1 155 ? -22.354 24.738 -1.299 1.00 73.88 155 TYR A N 1
ATOM 1240 C CA . TYR A 1 155 ? -23.341 24.517 -0.248 1.00 73.88 155 TYR A CA 1
ATOM 1241 C C . TYR A 1 155 ? -24.409 25.607 -0.342 1.00 73.88 155 TYR A C 1
ATOM 1243 O O . TYR A 1 155 ? -24.075 26.783 -0.493 1.00 73.88 155 TYR A O 1
ATOM 1251 N N . ILE A 1 156 ? -25.677 25.210 -0.289 1.00 75.94 156 ILE A N 1
ATOM 1252 C CA . ILE A 1 156 ? -26.825 26.113 -0.222 1.00 75.94 156 ILE A CA 1
ATOM 1253 C C . ILE A 1 156 ? -27.652 25.663 0.978 1.00 75.94 156 ILE A C 1
ATOM 1255 O O . ILE A 1 156 ? -28.251 24.586 0.962 1.00 75.94 156 ILE A O 1
ATOM 1259 N N . GLU A 1 157 ? -27.638 26.480 2.023 1.00 63.06 157 GLU A N 1
ATOM 1260 C CA . GLU A 1 157 ? -28.474 26.321 3.209 1.00 63.06 157 GLU A CA 1
ATOM 1261 C C . GLU A 1 157 ? -29.830 26.961 2.908 1.00 63.06 157 GLU A C 1
ATOM 1263 O O . GLU A 1 157 ? -29.900 28.165 2.651 1.00 63.06 157 GLU A O 1
ATOM 1268 N N . GLU A 1 158 ? -30.893 26.157 2.838 1.00 63.41 158 GLU A N 1
ATOM 1269 C CA . GLU A 1 158 ? -32.192 26.615 2.338 1.00 63.41 158 GLU A CA 1
ATOM 1270 C C . GLU A 1 158 ? -33.245 26.707 3.451 1.00 63.41 158 GLU A C 1
ATOM 1272 O O . GLU A 1 158 ? -33.370 25.848 4.324 1.00 63.41 158 GLU A O 1
ATOM 1277 N N . ILE A 1 159 ? -34.032 27.785 3.398 1.00 55.22 159 ILE A N 1
ATOM 1278 C CA . ILE A 1 159 ? -34.944 28.250 4.462 1.00 55.22 159 ILE A CA 1
ATOM 1279 C C . ILE A 1 159 ? -36.092 27.250 4.739 1.00 55.22 159 ILE A C 1
ATOM 1281 O O . ILE A 1 159 ? -36.743 27.306 5.778 1.00 55.22 159 ILE A O 1
ATOM 1285 N N . SER A 1 160 ? -36.323 26.310 3.820 1.00 65.19 160 SER A N 1
ATOM 1286 C CA . SER A 1 160 ? -37.335 25.247 3.877 1.00 65.19 160 SER A CA 1
ATOM 1287 C C . SER A 1 160 ? -36.947 24.040 4.748 1.00 65.19 160 SER A C 1
ATOM 1289 O O . SER A 1 160 ? -37.765 23.138 4.927 1.00 65.19 160 SER A O 1
ATOM 1291 N N . GLY A 1 161 ? -35.716 23.996 5.271 1.00 69.94 161 GLY A N 1
ATOM 1292 C CA . GLY A 1 161 ? -35.192 22.858 6.036 1.00 69.94 161 GLY A CA 1
ATOM 1293 C C . GLY A 1 161 ? -34.594 21.735 5.178 1.00 69.94 161 GLY A C 1
ATOM 1294 O O . GLY A 1 161 ? -34.261 20.685 5.719 1.00 69.94 161 GLY A O 1
ATOM 1295 N N . ILE A 1 162 ? -34.440 21.941 3.864 1.00 79.62 162 ILE A N 1
ATOM 1296 C CA . ILE A 1 162 ? -33.660 21.069 2.973 1.00 79.62 162 ILE A CA 1
ATOM 1297 C C . ILE A 1 162 ? -32.404 21.825 2.537 1.00 79.62 162 ILE A C 1
ATOM 1299 O O . ILE A 1 162 ? -32.467 22.733 1.715 1.00 79.62 162 ILE A O 1
ATOM 1303 N N . SER A 1 163 ? -31.245 21.415 3.036 1.00 84.31 163 SER A N 1
ATOM 1304 C CA . SER A 1 163 ? -29.951 21.877 2.540 1.00 84.31 163 SER A CA 1
ATOM 1305 C C . SER A 1 163 ? -29.537 21.129 1.271 1.00 84.31 163 SER A C 1
ATOM 1307 O O . SER A 1 163 ? -29.835 19.945 1.083 1.00 84.31 163 SER A O 1
ATOM 1309 N N . THR A 1 164 ? -28.800 21.819 0.398 1.00 86.50 164 THR A N 1
ATOM 1310 C CA . THR A 1 164 ? -28.296 21.277 -0.871 1.00 86.50 164 THR A CA 1
ATOM 1311 C C . THR A 1 164 ? -26.770 21.343 -0.938 1.00 86.50 164 THR A C 1
ATOM 1313 O O . THR A 1 164 ? -26.162 22.382 -0.677 1.00 86.50 164 THR A O 1
ATOM 1316 N N . LEU A 1 165 ? -26.140 20.248 -1.370 1.00 85.12 165 LEU A N 1
ATOM 1317 C CA . LEU A 1 165 ? -24.711 20.170 -1.683 1.00 85.12 165 LEU A CA 1
ATOM 1318 C C . LEU A 1 165 ? -24.516 19.841 -3.165 1.00 85.12 165 LEU A C 1
ATOM 1320 O O . LEU A 1 165 ? -24.874 18.753 -3.613 1.00 85.12 165 LEU A O 1
ATOM 1324 N N . LYS A 1 166 ? -23.882 20.741 -3.917 1.00 87.81 166 LYS A N 1
ATOM 1325 C CA . LYS A 1 166 ? -23.406 20.477 -5.284 1.00 87.81 166 LYS A CA 1
ATOM 1326 C C . LYS A 1 166 ? -21.912 20.174 -5.242 1.00 87.81 166 LYS A C 1
ATOM 1328 O O . LYS A 1 166 ? -21.151 20.952 -4.669 1.00 87.81 166 LYS A O 1
ATOM 1333 N N . LEU A 1 167 ? -21.511 19.064 -5.857 1.00 86.56 167 LEU A N 1
ATOM 1334 C CA . LEU A 1 167 ? -20.136 18.568 -5.895 1.00 86.56 167 LEU A CA 1
ATOM 1335 C C . LEU A 1 167 ? -19.711 18.346 -7.358 1.00 86.56 167 LEU A C 1
ATOM 1337 O O . LEU A 1 167 ? -20.312 17.523 -8.050 1.00 86.56 167 LEU A O 1
ATOM 1341 N N . ASP A 1 168 ? -18.694 19.080 -7.824 1.00 87.12 168 ASP A N 1
ATOM 1342 C CA . ASP A 1 168 ? -18.023 18.893 -9.125 1.00 87.12 168 ASP A CA 1
ATOM 1343 C C . ASP A 1 168 ? -16.555 18.539 -8.863 1.00 87.12 168 ASP A C 1
ATOM 1345 O O . ASP A 1 168 ? -15.778 19.354 -8.362 1.00 87.12 168 ASP A O 1
ATOM 1349 N N . LEU A 1 169 ? -16.192 17.296 -9.166 1.00 81.69 169 LEU A N 1
ATOM 1350 C CA . LEU A 1 169 ? -14.847 16.749 -9.040 1.00 81.69 169 LEU A CA 1
ATOM 1351 C C . LEU A 1 169 ? -14.298 16.492 -10.430 1.00 81.69 169 LEU A C 1
ATOM 1353 O O . LEU A 1 169 ? -14.942 15.826 -11.241 1.00 81.69 169 LEU A O 1
ATOM 1357 N N . SER A 1 170 ? -13.088 16.965 -10.695 1.00 81.19 170 SER A N 1
ATOM 1358 C CA . SER A 1 170 ? -12.393 16.681 -11.946 1.00 81.19 170 SER A CA 1
ATOM 1359 C C . SER A 1 170 ? -10.900 16.515 -11.720 1.00 81.19 170 SER A C 1
ATOM 1361 O O . SER A 1 170 ? -10.323 17.137 -10.828 1.00 81.19 170 SER A O 1
ATOM 1363 N N . GLY A 1 171 ? -10.273 15.682 -12.541 1.00 76.12 171 GLY A N 1
ATOM 1364 C CA . GLY A 1 171 ? -8.838 15.452 -12.471 1.00 76.12 171 GLY A CA 1
ATOM 1365 C C . GLY A 1 171 ? -8.333 14.571 -13.602 1.00 76.12 171 GLY A C 1
ATOM 1366 O O . GLY A 1 171 ? -9.114 13.994 -14.368 1.00 76.12 171 GLY A O 1
ATOM 1367 N N . SER A 1 172 ? -7.013 14.479 -13.717 1.00 69.94 172 SER A N 1
ATOM 1368 C CA . SER A 1 172 ? -6.355 13.459 -14.537 1.00 69.94 172 SER A CA 1
ATOM 1369 C C . SER A 1 172 ? -6.027 12.244 -13.691 1.00 69.94 172 SER A C 1
ATOM 1371 O O . SER A 1 172 ? -5.628 12.396 -12.543 1.00 69.94 172 SER A O 1
ATOM 1373 N N . LEU A 1 173 ? -6.160 11.076 -14.298 1.00 69.88 173 LEU A N 1
ATOM 1374 C CA . LEU A 1 173 ? -5.881 9.764 -13.755 1.00 69.88 173 LEU A CA 1
ATOM 1375 C C . LEU A 1 173 ? -4.704 9.170 -14.532 1.00 69.88 173 LEU A C 1
ATOM 1377 O O . LEU A 1 173 ? -4.752 9.113 -15.759 1.00 69.88 173 LEU A O 1
ATOM 1381 N N . GLY A 1 174 ? -3.655 8.759 -13.822 1.00 57.12 174 GLY A N 1
ATOM 1382 C CA . GLY A 1 174 ? -2.487 8.083 -14.394 1.00 57.12 174 GLY A CA 1
ATOM 1383 C C . GLY A 1 174 ? -1.546 8.963 -15.233 1.00 57.12 174 GLY A C 1
ATOM 1384 O O . GLY A 1 174 ? -1.846 10.099 -15.614 1.00 57.12 174 GLY A O 1
ATOM 1385 N N . SER A 1 175 ? -0.358 8.423 -15.518 1.00 45.31 175 SER A N 1
ATOM 1386 C CA . SER A 1 175 ? 0.732 9.139 -16.207 1.00 45.31 175 SER A CA 1
ATOM 1387 C C . SER A 1 175 ? 0.847 8.837 -17.710 1.00 45.31 175 SER A C 1
ATOM 1389 O O . SER A 1 175 ? 1.046 9.759 -18.505 1.00 45.31 175 SER A O 1
ATOM 1391 N N . LYS A 1 176 ? 0.706 7.565 -18.117 1.00 45.41 176 LYS A N 1
ATOM 1392 C CA . LYS A 1 176 ? 0.884 7.111 -19.516 1.00 45.41 176 LYS A CA 1
ATOM 1393 C C . LYS A 1 176 ? -0.355 7.313 -20.388 1.00 45.41 176 LYS A C 1
ATOM 1395 O O . LYS A 1 176 ? -0.236 7.657 -21.559 1.00 45.41 176 LYS A O 1
ATOM 1400 N N . SER A 1 177 ? -1.538 7.165 -19.805 1.00 49.69 177 SER A N 1
ATOM 1401 C CA . SER A 1 177 ? -2.804 7.616 -20.377 1.00 49.69 177 SER A CA 1
ATOM 1402 C C . SER A 1 177 ? -3.438 8.555 -19.365 1.00 49.69 177 SER A C 1
ATOM 1404 O O . SER A 1 177 ? -3.930 8.078 -18.351 1.00 49.69 177 SER A O 1
ATOM 1406 N N . LYS A 1 178 ? -3.429 9.869 -19.624 1.00 54.34 178 LYS A N 1
ATOM 1407 C CA . LYS A 1 178 ? -4.142 10.854 -18.791 1.00 54.34 178 LYS A CA 1
ATOM 1408 C C . LYS A 1 178 ? -5.651 10.721 -19.008 1.00 54.34 178 LYS A C 1
ATOM 1410 O O . LYS A 1 178 ? -6.266 11.584 -19.642 1.00 54.34 178 LYS A O 1
ATOM 1415 N N . SER A 1 179 ? -6.252 9.639 -18.523 1.00 64.00 179 SER A N 1
ATOM 1416 C CA . SER A 1 179 ? -7.704 9.496 -18.481 1.00 64.00 179 SER A CA 1
ATOM 1417 C C . SER A 1 179 ? -8.245 10.621 -17.603 1.00 64.00 179 SER A C 1
ATOM 1419 O O . SER A 1 179 ? -7.832 10.803 -16.465 1.00 64.00 179 SER A O 1
ATOM 1421 N N . ARG A 1 180 ? -9.127 11.463 -18.138 1.00 76.25 180 ARG A N 1
ATOM 1422 C CA . ARG A 1 180 ? -9.748 12.524 -17.338 1.00 76.25 180 ARG A CA 1
ATOM 1423 C C . ARG A 1 180 ? -11.038 11.992 -16.748 1.00 76.25 180 ARG A C 1
ATOM 1425 O O . ARG A 1 180 ? -11.849 11.436 -17.484 1.00 76.25 180 ARG A O 1
ATOM 1432 N N . PHE A 1 181 ? -11.238 12.201 -15.453 1.00 79.06 181 PHE A N 1
ATOM 1433 C CA . PHE A 1 181 ? -12.528 11.953 -14.821 1.00 79.06 181 PHE A CA 1
ATOM 1434 C C . PHE A 1 181 ? -13.257 13.268 -14.570 1.00 79.06 181 PHE A C 1
ATOM 1436 O O . PHE A 1 181 ? -12.640 14.322 -14.380 1.00 79.06 181 PHE A O 1
ATOM 1443 N N . ARG A 1 182 ? -14.587 13.189 -14.561 1.00 85.06 182 ARG A N 1
ATOM 1444 C CA . ARG A 1 182 ? -15.444 14.258 -14.065 1.00 85.06 182 ARG A CA 1
ATOM 1445 C C . ARG A 1 182 ? -16.682 13.666 -13.412 1.00 85.06 182 ARG A C 1
ATOM 1447 O O . ARG A 1 182 ? -17.551 13.130 -14.096 1.00 85.06 182 ARG A O 1
ATOM 1454 N N . PHE A 1 183 ? -16.756 13.800 -12.097 1.00 86.69 183 PHE A N 1
ATOM 1455 C CA . PHE A 1 183 ? -17.900 13.399 -11.297 1.00 86.69 183 PHE A CA 1
ATOM 1456 C C . PHE A 1 183 ? -18.682 14.647 -10.889 1.00 86.69 183 PHE A C 1
ATOM 1458 O O . PHE A 1 183 ? -18.133 15.559 -10.276 1.00 86.69 183 PHE A O 1
ATOM 1465 N N . LYS A 1 184 ? -19.971 14.685 -11.229 1.00 90.88 184 LYS A N 1
ATOM 1466 C CA . LYS A 1 184 ? -20.893 15.757 -10.851 1.00 90.88 184 LYS A CA 1
ATOM 1467 C C . LYS A 1 184 ? -22.117 15.162 -10.188 1.00 90.88 184 LYS A C 1
ATOM 1469 O O . LYS A 1 184 ? -22.826 14.388 -10.829 1.00 90.88 184 LYS A O 1
ATOM 1474 N N . LYS A 1 185 ? -22.409 15.564 -8.951 1.00 92.62 185 LYS A N 1
ATOM 1475 C CA . LYS A 1 185 ? -23.650 15.174 -8.274 1.00 92.62 185 LYS A CA 1
ATOM 1476 C C . LYS A 1 185 ? -24.177 16.282 -7.365 1.00 92.62 185 LYS A C 1
ATOM 1478 O O . LYS A 1 185 ? -23.415 17.096 -6.845 1.00 92.62 185 LYS A O 1
ATOM 1483 N N . THR A 1 186 ? -25.499 16.322 -7.221 1.00 90.50 186 THR A N 1
ATOM 1484 C CA . THR A 1 186 ? -26.204 17.178 -6.260 1.00 90.50 186 THR A CA 1
ATOM 1485 C C . THR A 1 186 ? -26.862 16.278 -5.223 1.00 90.50 186 THR A C 1
ATOM 1487 O O . THR A 1 186 ? -27.484 15.284 -5.595 1.00 90.50 186 THR A O 1
ATOM 1490 N N . TYR A 1 187 ? -26.715 16.628 -3.951 1.00 89.06 187 TYR A N 1
ATOM 1491 C CA . TYR A 1 187 ? -27.289 15.923 -2.811 1.00 89.06 187 TYR A CA 1
ATOM 1492 C C . TYR A 1 187 ? -28.218 16.860 -2.042 1.00 89.06 187 TYR A C 1
ATOM 1494 O O . TYR A 1 187 ? -27.926 18.051 -1.914 1.00 89.06 187 TYR A O 1
ATOM 1502 N N . TYR A 1 188 ? -29.297 16.304 -1.500 1.00 87.75 188 TYR A N 1
ATOM 1503 C CA . TYR A 1 188 ? -30.312 17.006 -0.716 1.00 87.75 188 TYR A CA 1
ATOM 1504 C C . TYR A 1 188 ? -30.407 16.349 0.661 1.00 87.75 188 TYR A C 1
ATOM 1506 O O . TYR A 1 188 ? -30.434 15.120 0.744 1.00 87.75 188 TYR A O 1
ATOM 1514 N N . PHE A 1 189 ? -30.421 17.137 1.734 1.00 84.69 189 PHE A N 1
ATOM 1515 C CA . PHE A 1 189 ? -30.396 16.620 3.104 1.00 84.69 189 PHE A CA 1
ATOM 1516 C C . PHE A 1 189 ? -30.997 17.611 4.103 1.00 84.69 189 PHE A C 1
ATOM 1518 O O . PHE A 1 189 ? -30.884 18.816 3.929 1.00 84.69 189 PHE A O 1
ATOM 1525 N N . PHE A 1 190 ? -31.620 17.106 5.169 1.00 79.06 190 PHE A N 1
ATOM 1526 C CA . PHE A 1 190 ? -32.371 17.945 6.114 1.00 79.06 190 PHE A CA 1
ATOM 1527 C C . PHE A 1 190 ? -31.553 18.433 7.319 1.00 79.06 190 PHE A C 1
ATOM 1529 O O . PHE A 1 190 ? -31.800 19.510 7.850 1.00 79.06 190 PHE A O 1
ATOM 1536 N N . SER A 1 191 ? -30.619 17.619 7.825 1.00 71.62 191 SER A N 1
ATOM 1537 C CA . SER A 1 191 ? -29.917 17.923 9.093 1.00 71.62 191 SER A CA 1
ATOM 1538 C C . SER A 1 191 ? -28.513 17.331 9.203 1.00 71.62 191 SER A C 1
ATOM 1540 O O . SER A 1 191 ? -27.685 17.854 9.942 1.00 71.62 191 SER A O 1
ATOM 1542 N N . PHE A 1 192 ? -28.221 16.258 8.464 1.00 73.81 192 PHE A N 1
ATOM 1543 C CA . PHE A 1 192 ? -26.913 15.609 8.455 1.00 73.81 192 PHE A CA 1
ATOM 1544 C C . PHE A 1 192 ? -26.367 15.563 7.033 1.00 73.81 192 PHE A C 1
ATOM 1546 O O . PHE A 1 192 ? -27.076 15.189 6.101 1.00 73.81 192 PHE A O 1
ATOM 1553 N N . MET A 1 193 ? -25.100 15.943 6.879 1.00 77.12 193 MET A N 1
ATOM 1554 C CA . MET A 1 193 ? -24.383 15.889 5.607 1.00 77.12 193 MET A CA 1
ATOM 1555 C C . MET A 1 193 ? -24.356 14.437 5.080 1.00 77.12 193 MET A C 1
ATOM 1557 O O . MET A 1 193 ? -24.024 13.533 5.852 1.00 77.12 193 MET A O 1
ATOM 1561 N N . PRO A 1 194 ? -24.668 14.178 3.794 1.00 82.12 194 PRO A N 1
ATOM 1562 C CA . PRO A 1 194 ? -24.904 12.829 3.268 1.00 82.12 194 PRO A CA 1
ATOM 1563 C C . PRO A 1 194 ? -23.595 12.080 2.944 1.00 82.12 194 PRO A C 1
ATOM 1565 O O . PRO A 1 194 ? -23.390 11.588 1.836 1.00 82.12 194 PRO A O 1
ATOM 1568 N N . TYR A 1 195 ? -22.680 12.005 3.913 1.00 79.69 195 TYR A N 1
ATOM 1569 C CA . TYR A 1 195 ? -21.324 11.470 3.753 1.00 79.69 195 TYR A CA 1
ATOM 1570 C C . TYR A 1 195 ? -21.280 10.028 3.225 1.00 79.69 195 TYR A C 1
ATOM 1572 O O . TYR A 1 195 ? -20.484 9.731 2.336 1.00 79.69 195 TYR A O 1
ATOM 1580 N N . GLU A 1 196 ? -22.145 9.144 3.727 1.00 79.44 196 GLU A N 1
ATOM 1581 C CA . GLU A 1 196 ? -22.214 7.743 3.285 1.00 79.44 196 GLU A CA 1
ATOM 1582 C C . GLU A 1 196 ? -22.682 7.625 1.830 1.00 79.44 196 GLU A C 1
ATOM 1584 O O . GLU A 1 196 ? -22.119 6.854 1.054 1.00 79.44 196 GLU A O 1
ATOM 1589 N N . GLN A 1 197 ? -23.657 8.449 1.432 1.00 85.50 197 GLN A N 1
ATOM 1590 C CA . GLN A 1 197 ? -24.150 8.500 0.058 1.00 85.50 197 GLN A CA 1
ATOM 1591 C C . GLN A 1 197 ? -23.074 9.041 -0.893 1.00 85.50 197 GLN A C 1
ATOM 1593 O O . GLN A 1 197 ? -22.839 8.447 -1.942 1.00 85.50 197 GLN A O 1
ATOM 1598 N N . ILE A 1 198 ? -22.360 10.104 -0.495 1.00 84.06 198 ILE A N 1
ATOM 1599 C CA . ILE A 1 198 ? -21.221 10.652 -1.250 1.00 84.06 198 ILE A CA 1
ATOM 1600 C C . ILE A 1 198 ? -20.134 9.586 -1.445 1.00 84.06 198 ILE A C 1
ATOM 1602 O O . ILE A 1 198 ? -19.604 9.455 -2.546 1.00 84.06 198 ILE A O 1
ATOM 1606 N N . TYR A 1 199 ? -19.812 8.814 -0.401 1.00 84.62 199 TYR A N 1
ATOM 1607 C CA . TYR A 1 199 ? -18.845 7.718 -0.486 1.00 84.62 199 TYR A CA 1
ATOM 1608 C C . TYR A 1 199 ? -19.301 6.630 -1.467 1.00 84.62 199 TYR A C 1
ATOM 1610 O O . TYR A 1 199 ? -18.551 6.290 -2.381 1.00 84.62 199 TYR A O 1
ATOM 1618 N N . ALA A 1 200 ? -20.527 6.119 -1.313 1.00 85.12 200 ALA A N 1
ATOM 1619 C CA . ALA A 1 200 ? -21.062 5.048 -2.153 1.00 85.12 200 ALA A CA 1
ATOM 1620 C C . ALA A 1 200 ? -21.161 5.462 -3.632 1.00 85.12 200 ALA A C 1
ATOM 1622 O O . ALA A 1 200 ? -20.707 4.731 -4.508 1.00 85.12 200 ALA A O 1
ATOM 1623 N N . ASP A 1 201 ? -21.670 6.665 -3.910 1.00 89.44 201 ASP A N 1
ATOM 1624 C CA . ASP A 1 201 ? -21.786 7.197 -5.271 1.00 89.44 201 ASP A CA 1
ATOM 1625 C C . ASP A 1 201 ? -20.426 7.387 -5.950 1.00 89.44 201 ASP A C 1
ATOM 1627 O O . ASP A 1 201 ? -20.266 7.103 -7.140 1.00 89.44 201 ASP A O 1
ATOM 1631 N N . PHE A 1 202 ? -19.438 7.881 -5.202 1.00 84.50 202 PHE A N 1
ATOM 1632 C CA . PHE A 1 202 ? -18.102 8.121 -5.732 1.00 84.50 202 PHE A CA 1
ATOM 1633 C C . PHE A 1 202 ? -17.336 6.803 -5.942 1.00 84.50 202 PHE A C 1
ATOM 1635 O O . PHE A 1 202 ? -16.645 6.658 -6.952 1.00 84.50 202 PHE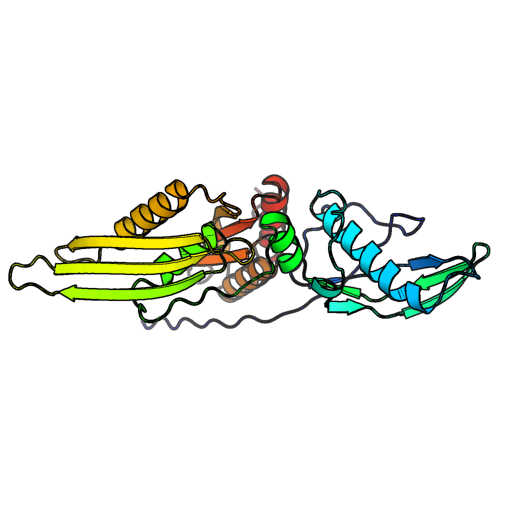 A O 1
ATOM 1642 N N . LEU A 1 203 ? -17.536 5.812 -5.063 1.00 83.81 203 LEU A N 1
ATOM 1643 C CA . LEU A 1 203 ? -17.048 4.443 -5.239 1.00 83.81 203 LEU A CA 1
ATOM 1644 C C . LEU A 1 203 ? -17.615 3.822 -6.528 1.00 83.81 203 LEU A C 1
ATOM 1646 O O . LEU A 1 203 ? -16.840 3.424 -7.397 1.00 83.81 203 LEU A O 1
ATOM 1650 N N . SER A 1 204 ? -18.944 3.812 -6.693 1.00 87.25 204 SER A N 1
ATOM 1651 C CA . SER A 1 204 ? -19.617 3.253 -7.877 1.00 87.25 204 SER A CA 1
ATOM 1652 C C . SER A 1 204 ? -19.219 3.955 -9.178 1.00 87.25 204 SER A C 1
ATOM 1654 O O . SER A 1 204 ? -19.084 3.308 -10.218 1.00 87.25 204 SER A O 1
ATOM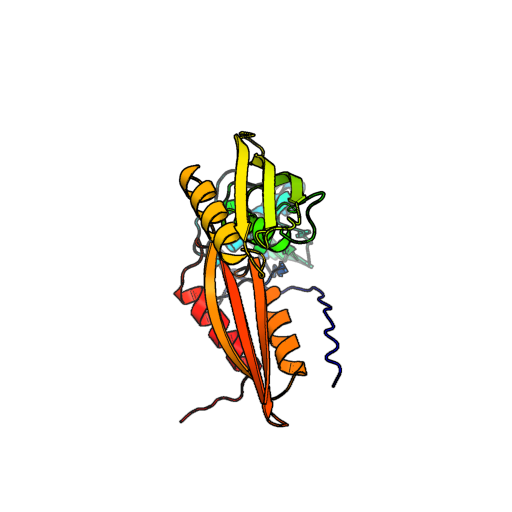 1656 N N . TYR A 1 205 ? -18.980 5.270 -9.138 1.00 86.06 205 TYR A N 1
ATOM 1657 C CA . TYR A 1 205 ? -18.462 6.000 -10.293 1.00 86.06 205 TYR A CA 1
ATOM 1658 C C . TYR A 1 205 ? -17.080 5.482 -10.718 1.00 86.06 205 TYR A C 1
ATOM 1660 O O . TYR A 1 205 ? -16.887 5.193 -11.898 1.00 86.06 205 TYR A O 1
ATOM 1668 N N . PHE A 1 206 ? -16.138 5.299 -9.787 1.00 77.44 206 PHE A N 1
ATOM 1669 C CA . PHE A 1 206 ? -14.802 4.790 -10.124 1.00 77.44 206 PHE A CA 1
ATOM 1670 C C . PHE A 1 206 ? -14.802 3.318 -10.568 1.00 77.44 206 PHE A C 1
ATOM 1672 O O . PHE A 1 206 ? -14.052 2.980 -11.487 1.00 77.44 206 PHE A O 1
ATOM 1679 N N . GLU A 1 207 ? -15.688 2.475 -10.025 1.00 78.50 207 GLU A N 1
ATOM 1680 C CA . GLU A 1 207 ? -15.919 1.114 -10.543 1.00 78.50 207 GLU A CA 1
ATOM 1681 C C . GLU A 1 207 ? -16.388 1.142 -12.007 1.00 78.50 207 GLU A C 1
ATOM 1683 O O . GLU A 1 207 ? -15.869 0.398 -12.841 1.00 78.50 207 GLU A O 1
ATOM 1688 N N . SER A 1 208 ? -17.309 2.052 -12.354 1.00 82.44 208 SER A N 1
ATOM 1689 C CA . SER A 1 208 ? -17.841 2.178 -13.721 1.00 82.44 208 SER A CA 1
ATOM 1690 C C . SER A 1 208 ? -16.802 2.607 -14.766 1.00 82.44 208 SER A C 1
ATOM 1692 O O . SER A 1 208 ? -16.969 2.327 -15.952 1.00 82.44 208 SER A O 1
ATOM 1694 N N . LEU A 1 209 ? -15.703 3.241 -14.339 1.00 75.25 209 LEU A N 1
ATOM 1695 C CA . LEU A 1 209 ? -14.590 3.627 -15.213 1.00 75.25 209 LEU A CA 1
ATOM 1696 C C . LEU A 1 209 ? -13.633 2.461 -15.536 1.00 75.25 209 LEU A C 1
ATOM 1698 O O . LEU A 1 209 ? -12.675 2.654 -16.284 1.00 75.25 209 LEU A O 1
ATOM 1702 N N . GLY A 1 210 ? -13.869 1.262 -14.991 1.00 70.62 210 GLY A N 1
ATOM 1703 C CA . GLY A 1 210 ? -13.083 0.061 -15.291 1.00 70.62 210 GLY A CA 1
ATOM 1704 C C . GLY A 1 210 ? -11.723 -0.015 -14.586 1.00 70.62 210 GLY A C 1
ATOM 1705 O O . GLY A 1 210 ? -10.897 -0.855 -14.951 1.00 70.62 210 GLY A O 1
ATOM 1706 N N . TYR A 1 211 ? -11.472 0.828 -13.578 1.00 68.62 211 TYR A N 1
ATOM 1707 C CA . TYR A 1 211 ? -10.270 0.711 -12.749 1.00 68.62 211 TYR A CA 1
ATOM 1708 C C . TYR A 1 211 ? -10.327 -0.550 -11.890 1.00 68.62 211 TYR A C 1
ATOM 1710 O O . TYR A 1 211 ? -11.335 -0.859 -11.254 1.00 68.62 211 TYR A O 1
ATOM 1718 N N . LYS A 1 212 ? -9.211 -1.278 -11.836 1.00 66.06 212 LYS A N 1
ATOM 1719 C CA . LYS A 1 212 ? -9.067 -2.423 -10.936 1.00 66.06 212 LYS A CA 1
ATOM 1720 C C . LYS A 1 212 ? -8.771 -1.919 -9.526 1.00 66.06 212 LYS A C 1
ATOM 1722 O O . LYS A 1 212 ? -7.849 -1.130 -9.343 1.00 66.06 212 LYS A O 1
ATOM 1727 N N . LYS A 1 213 ? -9.502 -2.427 -8.531 1.00 71.00 213 LYS A N 1
ATOM 1728 C CA . LYS A 1 213 ? -9.129 -2.281 -7.118 1.00 71.00 213 LYS A CA 1
ATOM 1729 C C . LYS A 1 213 ? -7.777 -2.957 -6.906 1.00 71.00 213 LYS A C 1
ATOM 1731 O O . LYS A 1 213 ? -7.682 -4.174 -7.073 1.00 71.00 213 LYS A O 1
ATOM 1736 N N . ILE A 1 214 ? -6.749 -2.195 -6.535 1.00 74.38 214 ILE A N 1
ATOM 1737 C CA . ILE A 1 214 ? -5.465 -2.792 -6.132 1.00 74.38 214 ILE A CA 1
ATOM 1738 C C . ILE A 1 214 ? -5.411 -3.090 -4.637 1.00 74.38 214 ILE A C 1
ATOM 1740 O O . ILE A 1 214 ? -4.463 -3.735 -4.196 1.00 74.38 214 ILE A O 1
ATOM 1744 N N . PHE A 1 215 ? -6.382 -2.598 -3.865 1.00 79.75 215 PHE A N 1
ATOM 1745 C CA . PHE A 1 215 ? -6.485 -2.838 -2.434 1.00 79.75 215 PHE A CA 1
ATOM 1746 C C . PHE A 1 215 ? -7.702 -3.668 -2.074 1.00 79.75 215 PHE A C 1
ATOM 1748 O O . PHE A 1 215 ? -8.766 -3.585 -2.691 1.00 79.75 215 PHE A O 1
ATOM 1755 N N . LYS A 1 216 ? -7.523 -4.406 -0.989 1.00 86.50 216 LYS A N 1
ATOM 1756 C CA . LYS A 1 216 ? -8.556 -5.068 -0.206 1.00 86.50 216 LYS A CA 1
ATOM 1757 C C . LYS A 1 216 ? -8.503 -4.517 1.213 1.00 86.50 216 LYS A C 1
ATOM 1759 O O . LYS A 1 216 ? -7.441 -4.119 1.699 1.00 86.50 216 LYS A O 1
ATOM 1764 N N . VAL A 1 217 ? -9.662 -4.463 1.854 1.00 85.19 217 VAL A N 1
ATOM 1765 C CA . VAL A 1 217 ? -9.830 -3.848 3.171 1.00 85.19 217 VAL A CA 1
ATOM 1766 C C . VAL A 1 217 ? -10.133 -4.938 4.185 1.00 85.19 217 VAL A C 1
ATOM 1768 O O . VAL A 1 217 ? -11.104 -5.672 4.025 1.00 85.19 217 VAL A O 1
ATOM 1771 N N . PHE A 1 218 ? -9.321 -5.017 5.235 1.00 88.75 218 PHE A N 1
ATOM 1772 C CA . PHE A 1 218 ? -9.592 -5.855 6.397 1.00 88.75 218 PHE A CA 1
ATOM 1773 C C . PHE A 1 218 ? -10.025 -4.963 7.555 1.00 88.75 218 PHE A C 1
ATOM 1775 O O . PHE A 1 218 ? -9.263 -4.101 7.995 1.00 88.75 218 PHE A O 1
ATOM 1782 N N . GLU A 1 219 ? -11.233 -5.177 8.067 1.00 89.25 219 GLU A N 1
ATOM 1783 C CA . GLU A 1 219 ? -11.613 -4.651 9.375 1.00 89.25 219 GLU A CA 1
ATOM 1784 C C . GLU A 1 219 ? -11.035 -5.566 10.457 1.00 89.25 219 GLU A C 1
ATOM 1786 O O . GLU A 1 219 ? -11.152 -6.790 10.372 1.00 89.25 219 GLU A O 1
ATOM 1791 N N . GLN A 1 220 ? -10.379 -4.984 11.459 1.00 90.25 220 GLN A N 1
ATOM 1792 C CA . GLN A 1 220 ? -9.830 -5.707 12.603 1.00 90.25 220 GLN A CA 1
ATOM 1793 C C . GLN A 1 220 ? -10.170 -4.975 13.901 1.00 90.25 220 GLN A C 1
ATOM 1795 O O . GLN A 1 220 ? -10.125 -3.745 13.968 1.00 90.25 220 GLN A O 1
ATOM 1800 N N . THR A 1 221 ? -10.480 -5.748 14.941 1.00 89.50 221 THR A N 1
ATOM 1801 C CA . THR A 1 221 ? -10.685 -5.252 16.306 1.00 89.50 221 THR A CA 1
ATOM 1802 C C . THR A 1 221 ? -9.633 -5.871 17.218 1.00 89.50 221 THR A C 1
ATOM 1804 O O . THR A 1 221 ? -9.460 -7.087 17.225 1.00 89.50 221 THR A O 1
ATOM 1807 N N . PHE A 1 222 ? -8.945 -5.042 17.999 1.00 88.06 222 PHE A N 1
ATOM 1808 C CA . PHE A 1 222 ? -7.926 -5.463 18.956 1.00 88.06 222 PHE A CA 1
ATOM 1809 C C . PHE A 1 222 ? -8.277 -4.963 20.358 1.00 88.06 222 PHE A C 1
ATOM 1811 O O . PHE A 1 222 ? -8.671 -3.806 20.520 1.00 88.06 222 PHE A O 1
ATOM 1818 N N . GLU A 1 223 ? -8.069 -5.800 21.375 1.00 89.50 223 GLU A N 1
ATOM 1819 C CA . GLU A 1 223 ? -8.107 -5.384 22.779 1.00 89.50 223 GLU A CA 1
ATOM 1820 C C . GLU A 1 223 ? -6.677 -5.277 23.329 1.00 89.50 223 GLU A C 1
ATOM 1822 O O . GLU A 1 223 ? -5.861 -6.188 23.177 1.00 89.50 223 GLU A O 1
ATOM 1827 N N . LEU A 1 224 ? -6.346 -4.128 23.922 1.00 89.31 224 LEU A N 1
ATOM 1828 C CA . LEU A 1 224 ? -4.990 -3.759 24.330 1.00 89.31 224 LEU A CA 1
ATOM 1829 C C . LEU A 1 224 ? -4.995 -3.154 25.735 1.00 89.31 224 LEU A C 1
ATOM 1831 O O . LEU A 1 224 ? -5.812 -2.292 26.045 1.00 89.31 224 LEU A O 1
ATOM 1835 N N . ASP A 1 225 ? -4.045 -3.555 26.578 1.00 89.19 225 ASP A N 1
ATOM 1836 C CA . ASP A 1 225 ? -4.011 -3.171 28.001 1.00 89.19 225 ASP A CA 1
ATOM 1837 C C . ASP A 1 225 ? -3.605 -1.709 28.280 1.00 89.19 225 ASP A C 1
ATOM 1839 O O . ASP A 1 225 ? -3.621 -1.251 29.421 1.00 89.19 225 ASP A O 1
ATOM 1843 N N . SER A 1 226 ? -3.220 -0.949 27.252 1.00 88.56 226 SER A N 1
ATOM 1844 C CA . SER A 1 226 ? -2.821 0.450 27.403 1.00 88.56 226 SER A CA 1
ATOM 1845 C C . SER A 1 226 ? -2.851 1.220 26.084 1.00 88.56 226 SER A C 1
ATOM 1847 O O . SER A 1 226 ? -2.514 0.699 25.019 1.00 88.56 226 SER A O 1
ATOM 1849 N N . TYR A 1 227 ? -3.146 2.520 26.166 1.00 86.31 227 TYR A N 1
ATOM 1850 C CA . TYR A 1 227 ? -3.094 3.429 25.015 1.00 86.31 227 TYR A CA 1
ATOM 1851 C C . TYR A 1 2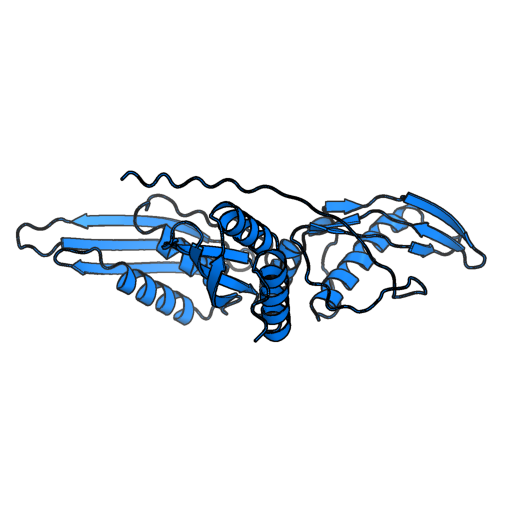27 ? -1.700 3.483 24.359 1.00 86.31 227 TYR A C 1
ATOM 1853 O O . TYR A 1 227 ? -1.588 3.626 23.146 1.00 86.31 227 TYR A O 1
ATOM 1861 N N . LYS A 1 228 ? -0.619 3.280 25.129 1.00 89.19 228 LYS A N 1
ATOM 1862 C CA . LYS A 1 228 ? 0.744 3.192 24.579 1.00 89.19 228 LYS A CA 1
ATOM 1863 C C . LYS A 1 228 ? 0.894 2.024 23.594 1.00 89.19 228 LYS A C 1
ATOM 1865 O O . LYS A 1 228 ? 1.557 2.184 22.573 1.00 89.19 228 LYS A O 1
ATOM 1870 N N . LYS A 1 229 ? 0.259 0.876 23.864 1.00 89.50 229 LYS A N 1
ATOM 1871 C CA . LYS A 1 229 ? 0.246 -0.261 22.933 1.00 89.50 229 LYS A CA 1
ATOM 1872 C C . LYS A 1 229 ? -0.679 -0.047 21.737 1.00 89.50 229 LYS A C 1
ATOM 1874 O O . LYS A 1 229 ? -0.358 -0.543 20.666 1.00 89.50 229 LYS A O 1
ATOM 1879 N N . VAL A 1 230 ? -1.768 0.716 21.889 1.00 87.44 230 VAL A N 1
ATOM 1880 C CA . VAL A 1 230 ? -2.614 1.150 20.756 1.00 87.44 230 VAL A CA 1
ATOM 1881 C C . VAL A 1 230 ? -1.764 1.908 19.734 1.00 87.44 230 VAL A C 1
ATOM 1883 O O . VAL A 1 230 ? -1.774 1.552 18.561 1.00 87.44 230 VAL A O 1
ATOM 1886 N N . ILE A 1 231 ? -0.977 2.892 20.184 1.00 87.19 231 ILE A N 1
ATOM 1887 C CA . ILE A 1 231 ? -0.062 3.642 19.311 1.00 87.19 231 ILE A CA 1
ATOM 1888 C C . ILE A 1 231 ? 1.015 2.722 18.716 1.00 87.19 231 ILE A C 1
ATOM 1890 O O . ILE A 1 231 ? 1.151 2.671 17.500 1.00 87.19 231 ILE A O 1
ATOM 1894 N N . ALA A 1 232 ? 1.701 1.918 19.536 1.00 88.81 232 ALA A N 1
ATOM 1895 C CA . ALA A 1 232 ? 2.774 1.041 19.053 1.00 88.81 232 ALA A CA 1
ATOM 1896 C C . ALA A 1 232 ? 2.311 -0.017 18.025 1.00 88.81 232 ALA A C 1
ATOM 1898 O O . ALA A 1 232 ? 3.052 -0.322 17.091 1.00 88.81 232 ALA A O 1
ATOM 1899 N N . LEU A 1 233 ? 1.094 -0.560 18.166 1.00 90.06 233 LEU A N 1
ATOM 1900 C CA . LEU A 1 233 ? 0.512 -1.476 17.180 1.00 90.06 233 LEU A CA 1
ATOM 1901 C C . LEU A 1 233 ? 0.155 -0.744 15.879 1.00 90.06 233 LEU A C 1
ATOM 1903 O O . LEU A 1 233 ? 0.433 -1.267 14.802 1.00 90.06 233 LEU A O 1
ATOM 1907 N N . LEU A 1 234 ? -0.437 0.453 15.965 1.00 84.94 234 LEU A N 1
ATOM 1908 C CA . LEU A 1 234 ? -0.763 1.263 14.787 1.00 84.94 234 LEU A CA 1
ATOM 1909 C C . LEU A 1 234 ? 0.495 1.662 14.013 1.00 84.94 234 LEU A C 1
ATOM 1911 O O . LEU A 1 234 ? 0.527 1.479 12.797 1.00 84.94 234 LEU A O 1
ATOM 1915 N N . ASP A 1 235 ? 1.535 2.121 14.712 1.00 85.62 235 ASP A N 1
ATOM 1916 C CA . ASP A 1 235 ? 2.833 2.423 14.112 1.00 85.62 235 ASP A CA 1
ATOM 1917 C C . ASP A 1 235 ? 3.417 1.167 13.448 1.00 85.62 235 ASP A C 1
ATOM 1919 O O . ASP A 1 235 ? 3.674 1.192 12.245 1.00 85.62 235 ASP A O 1
ATOM 1923 N N . SER A 1 236 ? 3.527 0.042 14.172 1.00 88.31 236 SER A N 1
ATOM 1924 C CA . SER A 1 236 ? 4.117 -1.195 13.630 1.00 88.31 236 SER A CA 1
ATOM 1925 C C . SER A 1 236 ? 3.358 -1.745 12.422 1.00 88.31 236 SER A C 1
ATOM 1927 O O . SER A 1 236 ? 3.994 -2.217 11.483 1.00 88.31 236 SER A O 1
ATOM 1929 N N . LEU A 1 237 ? 2.021 -1.679 12.407 1.00 88.19 237 LEU A N 1
ATOM 1930 C CA . LEU A 1 237 ? 1.219 -2.054 11.238 1.00 88.19 237 LEU A CA 1
ATOM 1931 C C . LEU A 1 237 ? 1.428 -1.063 10.084 1.00 88.19 237 LEU A C 1
ATOM 1933 O O . LEU A 1 237 ? 1.556 -1.487 8.938 1.00 88.19 237 LEU A O 1
ATOM 1937 N N . SER A 1 238 ? 1.493 0.243 10.362 1.00 81.50 238 SER A N 1
ATOM 1938 C CA . SER A 1 238 ? 1.653 1.268 9.321 1.00 81.50 238 SER A CA 1
ATOM 1939 C C . SER A 1 238 ? 2.985 1.165 8.571 1.00 81.50 238 SER A C 1
ATOM 1941 O O . SER A 1 238 ? 3.024 1.481 7.382 1.00 81.50 238 SER A O 1
ATOM 1943 N N . THR A 1 239 ? 4.045 0.665 9.222 1.00 83.50 239 THR A N 1
ATOM 1944 C CA . THR A 1 239 ? 5.371 0.453 8.613 1.00 83.50 239 THR A CA 1
ATOM 1945 C C . THR A 1 239 ? 5.523 -0.884 7.885 1.00 83.50 239 THR A C 1
ATOM 1947 O O . THR A 1 239 ? 6.634 -1.205 7.464 1.00 83.50 239 THR A O 1
ATOM 1950 N N . LYS A 1 240 ? 4.467 -1.697 7.746 1.00 86.69 240 LYS A N 1
ATOM 1951 C CA . LYS A 1 240 ? 4.532 -2.920 6.931 1.00 86.69 240 LYS A CA 1
ATOM 1952 C C . LYS A 1 240 ? 4.210 -2.595 5.482 1.00 86.69 240 LYS A C 1
ATOM 1954 O O . LYS A 1 240 ? 3.159 -2.026 5.187 1.00 86.69 240 LYS A O 1
ATOM 1959 N N . SER A 1 241 ? 5.033 -3.092 4.564 1.00 86.25 241 SER A N 1
ATOM 1960 C CA . SER A 1 241 ? 4.844 -2.869 3.129 1.00 86.25 241 SER A CA 1
ATOM 1961 C C . SER A 1 241 ? 3.567 -3.497 2.574 1.00 86.25 241 SER A C 1
ATOM 1963 O O . SER A 1 241 ? 3.081 -3.061 1.535 1.00 86.25 241 SER A O 1
ATOM 1965 N N . TYR A 1 242 ? 2.993 -4.491 3.260 1.00 87.69 242 TYR A N 1
ATOM 1966 C CA . TYR A 1 242 ? 1.698 -5.070 2.892 1.00 87.69 242 TYR A CA 1
ATOM 1967 C C . TYR A 1 242 ? 0.532 -4.096 3.079 1.00 87.69 242 TYR A C 1
ATOM 1969 O O . TYR A 1 242 ? -0.430 -4.184 2.317 1.00 87.69 242 TYR A O 1
ATOM 1977 N N . PHE A 1 243 ? 0.614 -3.172 4.044 1.00 86.00 243 PHE A N 1
ATOM 1978 C CA . PHE A 1 243 ? -0.436 -2.198 4.335 1.00 86.00 243 PHE A CA 1
ATOM 1979 C C . PHE A 1 243 ? -0.073 -0.837 3.757 1.00 86.00 243 PHE A C 1
ATOM 1981 O O . PHE A 1 243 ? 0.824 -0.150 4.240 1.00 86.00 243 PHE A O 1
ATOM 1988 N N . TYR A 1 244 ? -0.810 -0.411 2.738 1.00 78.88 244 TYR A N 1
ATOM 1989 C CA . TYR A 1 244 ? -0.676 0.934 2.191 1.00 78.88 244 TYR A CA 1
ATOM 1990 C C . TYR A 1 244 ? -1.264 1.983 3.144 1.00 78.88 244 TYR A C 1
ATOM 1992 O O . TYR A 1 244 ? -0.651 3.030 3.342 1.00 78.88 244 TYR A O 1
ATOM 2000 N N . PHE A 1 245 ? -2.386 1.664 3.805 1.00 77.12 245 PHE A N 1
ATOM 2001 C CA . PHE A 1 245 ? -2.940 2.459 4.905 1.00 77.12 245 PHE A CA 1
ATOM 2002 C C . PHE A 1 245 ? -3.442 1.608 6.069 1.00 77.12 245 PHE A C 1
ATOM 2004 O O . PHE A 1 245 ? -3.973 0.511 5.896 1.00 77.12 245 PHE A O 1
ATOM 2011 N N . VAL A 1 246 ? -3.325 2.189 7.261 1.00 82.06 246 VAL A N 1
ATOM 2012 C CA . VAL A 1 246 ? -3.827 1.676 8.536 1.00 82.06 246 VAL A CA 1
ATOM 2013 C C . VAL A 1 246 ? -4.646 2.803 9.157 1.00 82.06 246 VAL A C 1
ATOM 2015 O O . VAL A 1 246 ? -4.086 3.809 9.589 1.00 82.06 246 VAL A O 1
ATOM 2018 N N . ILE A 1 247 ? -5.976 2.683 9.140 1.00 75.56 247 ILE A N 1
ATOM 2019 C CA . ILE A 1 247 ? -6.889 3.749 9.576 1.00 75.56 247 ILE A CA 1
ATOM 2020 C C . ILE A 1 247 ? -7.582 3.332 10.879 1.00 75.56 247 ILE A C 1
ATOM 2022 O O . ILE A 1 247 ? -8.526 2.539 10.829 1.00 75.56 247 ILE A O 1
ATOM 2026 N N . PRO A 1 248 ? -7.163 3.850 12.051 1.00 79.50 248 PRO A N 1
ATOM 2027 C CA . PRO A 1 248 ? -7.913 3.682 13.291 1.00 79.50 248 PRO A CA 1
ATOM 2028 C C . PRO A 1 248 ? -9.194 4.516 13.211 1.00 79.50 248 PRO A C 1
ATOM 2030 O O . PRO A 1 248 ? -9.149 5.746 13.298 1.00 79.50 248 PRO A O 1
ATOM 2033 N N . PHE A 1 249 ? -10.343 3.864 13.041 1.00 77.25 249 PHE A N 1
ATOM 2034 C CA . PHE A 1 249 ? -11.630 4.563 12.983 1.00 77.25 249 PHE A CA 1
ATOM 2035 C C . PHE A 1 249 ? -12.299 4.658 14.358 1.00 77.25 249 PHE A C 1
ATOM 2037 O O . PHE A 1 249 ? -12.996 5.637 14.629 1.00 77.25 249 PHE A O 1
ATOM 2044 N N . GLU A 1 250 ? -12.011 3.722 15.268 1.00 75.31 250 GLU A N 1
ATOM 2045 C CA . GLU A 1 250 ? -12.527 3.754 16.634 1.00 75.31 250 GLU A CA 1
ATOM 2046 C C . GLU A 1 250 ? -11.4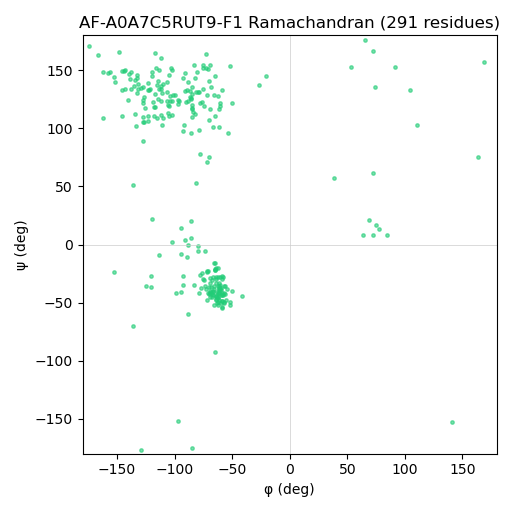53 3.382 17.666 1.00 75.31 250 GLU A C 1
ATOM 2048 O O . GLU A 1 250 ? -10.726 2.404 17.511 1.00 75.31 250 GLU A O 1
ATOM 2053 N N . VAL A 1 251 ? -11.361 4.171 18.743 1.00 85.12 251 VAL A N 1
ATOM 2054 C CA . VAL A 1 251 ? -10.561 3.849 19.934 1.00 85.12 251 VAL A CA 1
ATOM 2055 C C . VAL A 1 251 ? -11.410 4.150 21.163 1.00 85.12 251 VAL A C 1
ATOM 2057 O O . VAL A 1 251 ? -11.728 5.313 21.445 1.00 85.12 251 VAL A O 1
ATOM 2060 N N . LEU A 1 252 ? -11.781 3.100 21.889 1.00 86.38 252 LEU A N 1
ATOM 2061 C CA . LEU A 1 252 ? -12.572 3.164 23.113 1.00 86.38 252 LEU A CA 1
ATOM 2062 C C . LEU A 1 252 ? -11.701 2.749 24.295 1.00 86.38 252 LEU A C 1
ATOM 2064 O O . LEU A 1 252 ? -11.031 1.724 24.236 1.00 86.38 252 LEU A O 1
ATOM 2068 N N . LYS A 1 253 ? -11.743 3.515 25.386 1.00 87.31 253 LYS A N 1
ATOM 2069 C CA . LYS A 1 253 ? -11.334 3.003 26.696 1.00 87.31 253 LYS A CA 1
ATOM 2070 C C . LYS A 1 253 ? -12.493 2.143 27.204 1.00 87.31 253 LYS A C 1
ATOM 2072 O O . LYS A 1 253 ? -13.610 2.655 27.270 1.00 87.31 253 LYS A O 1
ATOM 2077 N N . LYS A 1 254 ? -12.230 0.868 27.484 1.00 83.94 254 LYS A N 1
ATOM 2078 C CA . LYS A 1 254 ? -13.215 -0.102 27.981 1.00 83.94 254 LYS A CA 1
ATOM 2079 C C . LYS A 1 254 ? -13.242 -0.014 29.511 1.00 83.94 254 LYS A C 1
ATOM 2081 O O . LYS A 1 254 ? -14.222 0.468 30.067 1.00 83.94 254 LYS A O 1
ATOM 2086 N N . ASP A 1 255 ? -12.098 -0.272 30.141 1.00 82.88 255 ASP A N 1
ATOM 2087 C CA . ASP A 1 255 ? -11.870 -0.156 31.587 1.00 82.88 255 ASP A CA 1
ATOM 2088 C C . ASP A 1 255 ? -10.607 0.686 31.868 1.00 82.88 255 ASP A C 1
ATOM 2090 O O . ASP A 1 255 ? -9.949 1.181 30.950 1.00 82.88 255 ASP A O 1
ATOM 2094 N N . ASP A 1 256 ? -10.201 0.839 33.134 1.00 79.69 256 ASP A N 1
ATOM 2095 C CA . ASP A 1 256 ? -8.954 1.545 33.484 1.00 79.69 256 ASP A CA 1
ATOM 2096 C C . ASP A 1 256 ? -7.684 0.941 32.864 1.00 79.69 256 ASP A C 1
ATOM 2098 O O . ASP A 1 256 ? -6.740 1.678 32.577 1.00 79.69 256 ASP A O 1
ATOM 2102 N N . ASN A 1 257 ? -7.706 -0.362 32.572 1.00 81.44 257 ASN A N 1
ATOM 2103 C CA . ASN A 1 257 ? -6.572 -1.136 32.064 1.00 81.44 257 ASN A CA 1
ATOM 2104 C C . ASN A 1 257 ? -6.836 -1.770 30.683 1.00 81.44 257 ASN A C 1
ATOM 2106 O O . ASN A 1 257 ? -6.218 -2.781 30.357 1.00 81.44 257 ASN A O 1
ATOM 2110 N N . SER A 1 258 ? -7.782 -1.250 29.890 1.00 87.38 258 SER A N 1
ATOM 2111 C CA . SER A 1 258 ? -8.156 -1.863 28.605 1.00 87.38 258 SER A CA 1
ATOM 2112 C C . SER A 1 258 ? -8.691 -0.853 27.579 1.00 87.38 258 SER A C 1
ATOM 2114 O O . SER A 1 258 ? -9.444 0.079 27.878 1.00 87.38 258 SER A O 1
ATOM 2116 N N . TYR A 1 259 ? -8.287 -1.050 26.326 1.00 88.31 259 TYR A N 1
ATOM 2117 C CA . TYR A 1 259 ? -8.674 -0.255 25.168 1.00 88.31 259 TYR A CA 1
ATOM 2118 C C . TYR A 1 259 ? -9.100 -1.176 24.026 1.00 88.31 259 TYR A C 1
ATOM 2120 O O . TYR A 1 259 ? -8.380 -2.114 23.691 1.00 88.31 259 TYR A O 1
ATOM 2128 N N . ILE A 1 260 ? -10.230 -0.863 23.396 1.00 88.69 260 ILE A N 1
ATOM 2129 C CA . ILE A 1 260 ? -10.667 -1.478 22.142 1.00 88.69 260 ILE A CA 1
ATOM 2130 C C . ILE A 1 260 ? -10.241 -0.547 21.005 1.00 88.69 260 ILE A C 1
ATOM 2132 O O . ILE A 1 260 ? -10.649 0.617 20.963 1.00 88.69 260 ILE A O 1
ATOM 2136 N N . LEU A 1 261 ? -9.423 -1.059 20.089 1.00 87.94 261 LEU A N 1
ATOM 2137 C CA . LEU A 1 261 ? -9.036 -0.410 18.838 1.00 87.94 261 LEU A CA 1
ATOM 2138 C C . LEU A 1 261 ? -9.754 -1.119 17.687 1.00 87.94 261 LEU A C 1
ATOM 2140 O O . LEU A 1 261 ? -9.553 -2.317 17.504 1.00 87.94 261 LEU A O 1
ATOM 2144 N N . LYS A 1 262 ? -10.524 -0.382 16.881 1.00 86.94 262 LYS A N 1
ATOM 2145 C CA . LYS A 1 262 ? -10.985 -0.849 15.568 1.00 86.94 262 LYS A CA 1
ATOM 2146 C C . LYS A 1 262 ? -10.232 -0.130 14.458 1.00 86.94 262 LYS A C 1
ATOM 2148 O O . LYS A 1 262 ? -10.103 1.101 14.466 1.00 86.94 262 LYS A O 1
ATOM 2153 N N . VAL A 1 263 ? -9.734 -0.904 13.502 1.00 87.06 263 VAL A N 1
ATOM 2154 C CA . VAL A 1 263 ? -8.877 -0.430 12.417 1.00 87.06 263 VAL A CA 1
ATOM 2155 C C . VAL A 1 263 ? -9.351 -0.977 11.073 1.00 87.06 263 VAL A C 1
ATOM 2157 O O . VAL A 1 263 ? -9.830 -2.107 10.985 1.00 87.06 263 VAL A O 1
ATOM 2160 N N . LEU A 1 264 ? -9.187 -0.175 10.022 1.00 84.38 264 LEU A N 1
ATOM 2161 C CA . LEU A 1 264 ? -9.252 -0.627 8.635 1.00 84.38 264 LEU A CA 1
ATOM 2162 C C . LEU A 1 264 ? -7.826 -0.742 8.090 1.00 84.38 264 LEU A C 1
ATOM 2164 O O . LEU A 1 264 ? -7.070 0.233 8.113 1.00 84.38 264 LEU A O 1
ATOM 2168 N N . LEU A 1 265 ? -7.467 -1.926 7.602 1.00 89.12 265 LEU A N 1
ATOM 2169 C CA . LEU A 1 265 ? -6.173 -2.225 6.994 1.00 89.12 265 LEU A CA 1
ATOM 2170 C C . LEU A 1 265 ? -6.351 -2.339 5.480 1.00 89.12 265 LEU A C 1
ATOM 2172 O O . LEU A 1 265 ? -7.008 -3.259 4.995 1.00 89.12 265 LEU A O 1
ATOM 2176 N N . PHE A 1 266 ? -5.765 -1.403 4.738 1.00 85.19 266 PHE A N 1
ATOM 2177 C CA . PHE A 1 266 ? -5.786 -1.370 3.277 1.00 85.19 266 PHE A CA 1
ATOM 2178 C C . PHE A 1 266 ? -4.542 -2.090 2.771 1.00 85.19 266 PHE A C 1
ATOM 2180 O O . PHE A 1 266 ? -3.449 -1.517 2.757 1.00 85.19 266 PHE A O 1
ATOM 2187 N N . ALA A 1 267 ? -4.702 -3.360 2.408 1.00 88.88 267 ALA A N 1
ATOM 2188 C CA . ALA A 1 267 ? -3.604 -4.209 1.972 1.00 88.88 267 ALA A CA 1
ATOM 2189 C C . ALA A 1 267 ? -3.614 -4.414 0.457 1.00 88.88 267 ALA A C 1
ATOM 2191 O O . ALA A 1 267 ? -4.683 -4.495 -0.153 1.00 88.88 267 ALA A O 1
ATOM 2192 N N . PHE A 1 268 ? -2.434 -4.522 -0.156 1.00 85.38 268 PHE A N 1
ATOM 2193 C CA . PHE A 1 268 ? -2.320 -4.769 -1.596 1.00 85.38 268 PHE A CA 1
ATOM 2194 C C . PHE A 1 268 ? -2.948 -6.123 -1.978 1.00 85.38 268 PHE A C 1
ATOM 2196 O O . PHE A 1 268 ? -2.602 -7.167 -1.428 1.00 85.38 268 PHE A O 1
ATOM 2203 N N . SER A 1 269 ? -3.847 -6.117 -2.962 1.00 85.69 269 SER A N 1
ATOM 2204 C CA . SER A 1 269 ? -4.569 -7.291 -3.471 1.00 85.69 269 SER A CA 1
ATOM 2205 C C . SER A 1 269 ? -3.659 -8.331 -4.127 1.00 85.69 269 SER A C 1
ATOM 2207 O O . SER A 1 269 ? -4.055 -9.486 -4.240 1.00 85.69 269 SER A O 1
ATOM 2209 N N . ILE A 1 270 ? -2.450 -7.935 -4.545 1.00 83.56 270 ILE A N 1
ATOM 2210 C CA . ILE A 1 270 ? -1.432 -8.835 -5.108 1.00 83.56 270 ILE A CA 1
ATOM 2211 C C . ILE A 1 270 ? -0.800 -9.761 -4.053 1.00 83.56 270 ILE A C 1
ATOM 2213 O O . ILE A 1 270 ? -0.306 -10.833 -4.391 1.00 83.56 270 ILE A O 1
ATOM 2217 N N . ILE A 1 271 ? -0.835 -9.364 -2.777 1.00 86.31 271 ILE A N 1
ATOM 2218 C CA . ILE A 1 271 ? -0.366 -10.162 -1.639 1.00 86.31 271 ILE A CA 1
ATOM 2219 C C . ILE A 1 271 ? -1.478 -11.137 -1.240 1.00 86.31 271 ILE A C 1
ATOM 2221 O O . ILE A 1 271 ? -2.652 -10.772 -1.291 1.00 86.31 271 ILE A O 1
ATOM 2225 N N . LYS A 1 272 ? -1.166 -12.367 -0.818 1.00 87.62 272 LYS A N 1
ATOM 2226 C CA . LYS A 1 272 ? -2.198 -13.355 -0.445 1.00 87.62 272 LYS A CA 1
ATOM 2227 C C . LYS A 1 272 ? -2.859 -13.007 0.892 1.00 87.62 272 LYS A C 1
ATOM 2229 O O . LYS A 1 272 ? -2.238 -12.398 1.759 1.00 87.62 272 LYS A O 1
ATOM 2234 N N . ASP A 1 273 ? -4.114 -13.421 1.077 1.00 89.38 273 ASP A N 1
ATOM 2235 C CA . ASP A 1 273 ? -4.845 -13.203 2.340 1.00 89.38 273 ASP A CA 1
ATOM 2236 C C . ASP A 1 273 ? -4.163 -13.885 3.535 1.00 89.38 273 ASP A C 1
ATOM 2238 O O . ASP A 1 273 ? -4.067 -13.293 4.610 1.00 89.38 273 ASP A O 1
ATOM 2242 N N . GLU A 1 274 ? -3.634 -15.095 3.331 1.00 89.12 274 GLU A N 1
ATOM 2243 C CA . GLU A 1 274 ? -2.847 -15.841 4.322 1.00 89.12 274 GLU A CA 1
ATOM 2244 C C . GLU A 1 274 ? -1.644 -15.030 4.822 1.00 89.12 274 GLU A C 1
ATOM 2246 O O . GLU A 1 274 ? -1.445 -14.894 6.024 1.00 89.12 274 GLU A O 1
ATOM 2251 N N . ASP A 1 275 ? -0.869 -14.432 3.911 1.00 86.25 275 ASP A N 1
ATOM 2252 C CA . ASP A 1 275 ? 0.339 -13.671 4.255 1.00 86.25 275 ASP A CA 1
ATOM 2253 C C . ASP A 1 275 ? 0.015 -12.386 5.034 1.00 86.25 275 ASP A C 1
ATOM 2255 O O . ASP A 1 275 ? 0.822 -11.924 5.843 1.00 86.25 275 ASP A O 1
ATOM 2259 N N . ILE A 1 276 ? -1.171 -11.815 4.814 1.00 88.88 276 ILE A N 1
ATOM 2260 C CA . ILE A 1 276 ? -1.677 -10.655 5.555 1.00 88.88 276 ILE A CA 1
ATOM 2261 C C . ILE A 1 276 ? -2.221 -11.076 6.922 1.00 88.88 276 ILE A C 1
ATOM 2263 O O . ILE A 1 276 ? -1.930 -10.419 7.919 1.00 88.88 276 ILE A O 1
ATOM 2267 N N . SER A 1 277 ? -2.953 -12.187 6.995 1.00 88.62 277 SER A N 1
ATOM 2268 C CA . SER A 1 277 ? -3.490 -12.724 8.252 1.00 88.62 277 SER A CA 1
ATOM 2269 C C . SER A 1 277 ? -2.371 -13.143 9.206 1.00 88.62 277 SER A C 1
ATOM 2271 O O . SER A 1 277 ? -2.391 -12.765 10.378 1.00 88.62 277 SER A O 1
ATOM 2273 N N . ASP A 1 278 ? -1.353 -13.837 8.692 1.00 87.81 278 ASP A N 1
ATOM 2274 C CA . ASP A 1 278 ? -0.152 -14.220 9.439 1.00 87.81 278 ASP A CA 1
ATOM 2275 C C . ASP A 1 278 ? 0.576 -12.989 9.997 1.00 87.81 278 ASP A C 1
ATOM 2277 O O . ASP A 1 278 ? 0.956 -12.966 11.170 1.00 87.81 278 ASP A O 1
ATOM 2281 N N . LEU A 1 279 ? 0.715 -11.932 9.186 1.00 88.06 279 LEU A N 1
ATOM 2282 C CA . LEU A 1 279 ? 1.327 -10.674 9.605 1.00 88.06 279 LEU A CA 1
ATOM 2283 C C . LEU A 1 279 ? 0.520 -9.984 10.712 1.00 88.06 279 LEU A C 1
ATOM 2285 O O . LEU A 1 279 ? 1.097 -9.583 11.722 1.00 88.06 279 LEU A O 1
ATOM 2289 N N . ILE A 1 280 ? -0.803 -9.872 10.556 1.00 88.94 280 ILE A N 1
ATOM 2290 C CA . ILE A 1 280 ? -1.683 -9.276 11.573 1.00 88.94 280 ILE A CA 1
ATOM 2291 C C . ILE A 1 280 ? -1.549 -10.054 12.884 1.00 88.94 280 ILE A C 1
ATOM 2293 O O . ILE A 1 280 ? -1.298 -9.451 13.925 1.00 88.94 280 ILE A O 1
ATOM 2297 N N . GLN A 1 281 ? -1.622 -11.389 12.844 1.00 88.00 281 GLN A N 1
ATOM 2298 C CA . GLN A 1 281 ? -1.441 -12.225 14.033 1.00 88.00 281 GLN A CA 1
ATOM 2299 C C . GLN A 1 281 ? -0.053 -12.063 14.664 1.00 88.00 281 GLN A C 1
ATOM 2301 O O . GLN A 1 281 ? 0.057 -11.991 15.890 1.00 88.00 281 GLN A O 1
ATOM 2306 N N . LYS A 1 282 ? 1.008 -11.987 13.854 1.00 87.12 282 LYS A N 1
ATOM 2307 C CA . LYS A 1 282 ? 2.383 -11.774 14.322 1.00 87.12 282 LYS A CA 1
ATOM 2308 C C . LYS A 1 282 ? 2.538 -10.427 15.025 1.00 87.12 282 LYS A C 1
ATOM 2310 O O . LYS A 1 282 ? 3.173 -10.378 16.076 1.00 87.12 282 LYS A O 1
ATOM 2315 N N . GLU A 1 283 ? 1.941 -9.360 14.494 1.00 86.94 283 GLU A N 1
ATOM 2316 C CA . GLU A 1 283 ? 1.934 -8.055 15.158 1.00 86.94 283 GLU A CA 1
ATOM 2317 C C . GLU A 1 283 ? 1.068 -8.067 16.424 1.00 86.94 283 GLU A C 1
ATOM 2319 O O . GLU A 1 283 ? 1.561 -7.647 17.468 1.00 86.94 283 GLU A O 1
ATOM 2324 N N . ILE A 1 284 ? -0.146 -8.642 16.406 1.00 80.62 284 ILE A N 1
ATOM 2325 C CA . ILE A 1 284 ? -0.967 -8.810 17.623 1.00 80.62 284 ILE A CA 1
ATOM 2326 C C . ILE A 1 284 ? -0.144 -9.486 18.728 1.00 80.62 284 ILE A C 1
ATOM 2328 O O . ILE A 1 284 ? -0.090 -8.965 19.838 1.00 80.62 284 ILE A O 1
ATOM 2332 N N . ARG A 1 285 ? 0.543 -10.601 18.442 1.00 83.31 285 ARG A N 1
ATOM 2333 C CA . ARG A 1 285 ? 1.320 -11.361 19.444 1.00 83.31 285 ARG A CA 1
ATOM 2334 C C . ARG A 1 285 ? 2.477 -10.575 20.077 1.00 83.31 285 ARG A C 1
ATOM 2336 O O . ARG A 1 285 ? 2.911 -10.946 21.162 1.00 83.31 285 ARG A O 1
ATOM 2343 N N . LYS A 1 286 ? 2.970 -9.498 19.451 1.00 83.75 286 LYS A N 1
ATOM 2344 C CA . LYS A 1 286 ? 3.987 -8.608 20.049 1.00 83.75 286 LYS A CA 1
ATOM 2345 C C . LYS A 1 286 ? 3.410 -7.660 21.108 1.00 83.75 286 LYS A C 1
ATOM 2347 O O . LYS A 1 286 ? 4.159 -7.182 21.958 1.00 83.75 286 LYS A O 1
ATOM 2352 N N . PHE A 1 287 ? 2.111 -7.353 21.051 1.00 77.88 287 PHE A N 1
ATOM 2353 C CA . PHE A 1 287 ? 1.486 -6.301 21.866 1.00 77.88 287 PHE A CA 1
ATOM 2354 C C . PHE A 1 287 ? 0.352 -6.819 22.773 1.00 77.88 287 PHE A C 1
ATOM 2356 O O . PHE A 1 287 ? 0.221 -6.377 23.920 1.00 77.88 287 PHE A O 1
ATOM 2363 N N . GLY A 1 288 ? -0.443 -7.776 22.304 1.00 57.81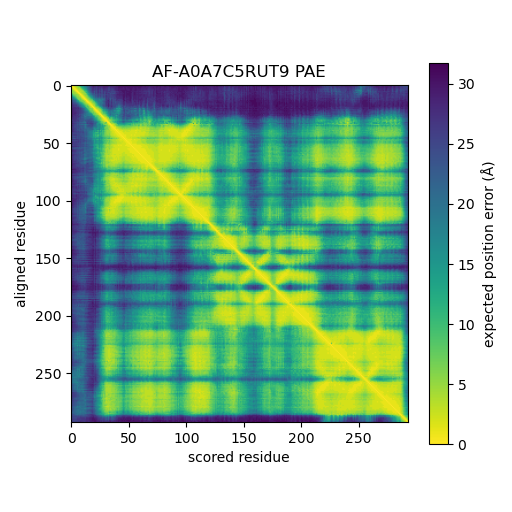 288 GLY A N 1
ATOM 2364 C CA . GLY A 1 288 ? -1.460 -8.467 23.089 1.00 57.81 288 GLY A CA 1
ATOM 2365 C C . GLY A 1 288 ? -0.851 -9.416 24.123 1.00 57.81 288 GLY A C 1
ATOM 2366 O O . GLY A 1 288 ? 0.229 -9.971 23.928 1.00 57.81 288 GLY A O 1
ATOM 2367 N N . LYS A 1 289 ? -1.565 -9.632 25.231 1.00 49.84 289 LYS A N 1
ATOM 2368 C CA . LYS A 1 289 ? -1.330 -10.819 26.063 1.00 49.84 289 LYS A CA 1
ATOM 2369 C C . LYS A 1 289 ? -1.822 -12.037 25.286 1.00 49.84 289 LYS A C 1
ATOM 2371 O O . LYS A 1 289 ? -2.881 -11.969 24.668 1.00 49.84 289 LYS A O 1
ATOM 2376 N N . SER A 1 290 ? -1.101 -13.152 25.353 1.00 35.75 290 SER A N 1
ATOM 2377 C CA . SER A 1 290 ? -1.632 -14.434 24.896 1.00 35.75 290 SER A CA 1
ATOM 2378 C C . SER A 1 290 ? -2.789 -14.849 25.806 1.00 35.75 290 SER A C 1
ATOM 2380 O O . SER A 1 290 ? -2.566 -15.353 26.906 1.00 35.75 290 SER A O 1
ATOM 2382 N N . THR A 1 291 ? -4.024 -14.652 25.353 1.00 34.28 291 THR A N 1
ATOM 2383 C CA . THR A 1 291 ? -5.174 -15.402 25.860 1.00 34.28 291 THR A CA 1
ATOM 2384 C C . THR A 1 291 ? -5.147 -16.781 25.212 1.00 34.28 291 THR A C 1
ATOM 2386 O O . THR A 1 291 ? -5.832 -17.030 24.222 1.00 34.28 291 THR A O 1
ATOM 2389 N N . SER A 1 292 ? -4.278 -17.648 25.728 1.00 27.95 292 SER A N 1
ATOM 2390 C CA . SER A 1 292 ? -4.494 -19.087 25.637 1.00 27.95 292 SER A CA 1
ATOM 2391 C C . SER A 1 292 ? -5.587 -19.446 26.638 1.00 27.95 292 SER A C 1
ATOM 2393 O O . SER A 1 292 ? -5.411 -19.200 27.835 1.00 27.95 292 SER A O 1
ATOM 2395 N N . GLU A 1 293 ? -6.690 -19.988 26.130 1.00 28.25 293 GLU A N 1
ATOM 2396 C CA . GLU A 1 293 ? -7.503 -20.951 26.883 1.00 28.25 293 GLU A CA 1
ATOM 2397 C C . GLU A 1 293 ? -6.675 -22.220 27.169 1.00 28.25 293 GLU A C 1
ATOM 2399 O O . GLU A 1 293 ? -5.774 -22.526 26.347 1.00 28.25 293 GLU A O 1
#